Protein AF-A0A8S3YTL2-F1 (afdb_monomer_lite)

Radius of gyration: 18.88 Å; chains: 1; bounding box: 45×50×45 Å

Foldseek 3Di:
DCLQVLLVVLLVQLLDPDPVSVVVSLVSNLVSLVDPVNLVQLLVQLVVPCPDVPGNHLQSSLVSLLSSLVVVVVVLVPDPDDPDPVVVVVSLVVLVSSLVSNLSSLVSCPVPANRYQLVSLLVSLVVQCPDPSSCLRCVQSSLQSCLPRPLVHLVSLVVQDLVNLVVQLVSLLVCCVVVSYDNVSSVSSNVSSQVSCVVVVRHPVVSVVVSVVVVVVVD

InterPro domains:
  IPR021668 Telomere-length maintenance and DNA damage repair [PF11640] (9-166)
  IPR021668 Telomere-length maintenance and DNA damage repair [SM01342] (1-167)
  IPR038980 Serine/threonine-protein kinase ATM, plant [PTHR37079] (22-219)

pLDDT: mean 89.89, std 8.31, range [47.75, 97.75]

Structure (mmCIF, N/CA/C/O backbone):
data_AF-A0A8S3YTL2-F1
#
_entry.id   AF-A0A8S3YTL2-F1
#
loop_
_atom_site.group_PDB
_atom_site.id
_atom_site.type_symbol
_atom_site.label_atom_id
_atom_site.label_alt_id
_atom_site.label_comp_id
_atom_site.label_asym_id
_atom_site.label_entity_id
_atom_site.label_seq_id
_atom_site.pdbx_PDB_ins_code
_atom_site.Cartn_x
_atom_site.Cartn_y
_atom_site.Cartn_z
_atom_site.occupancy
_atom_site.B_iso_or_equiv
_atom_site.auth_seq_id
_atom_site.auth_comp_id
_atom_site.auth_asym_id
_atom_site.auth_atom_id
_atom_site.pdbx_PDB_model_num
ATOM 1 N N . MET A 1 1 ? 0.923 16.954 -26.014 1.00 47.75 1 MET A N 1
ATOM 2 C CA . MET A 1 1 ? 1.439 16.021 -24.987 1.00 47.75 1 MET A CA 1
ATOM 3 C C . MET A 1 1 ? 1.315 16.707 -23.632 1.00 47.75 1 MET A C 1
ATOM 5 O O . MET A 1 1 ? 2.289 17.266 -23.159 1.00 47.75 1 MET A O 1
ATOM 9 N N . ASP A 1 2 ? 0.105 16.725 -23.063 1.00 64.44 2 ASP A N 1
ATOM 10 C CA . ASP A 1 2 ? -0.230 17.505 -21.849 1.00 64.44 2 ASP A CA 1
ATOM 11 C C . ASP A 1 2 ? -0.426 16.615 -20.600 1.00 64.44 2 ASP A C 1
ATOM 13 O O . ASP A 1 2 ? -0.494 17.069 -19.464 1.00 64.44 2 ASP A O 1
ATOM 17 N N . TYR A 1 3 ? -0.443 15.291 -20.785 1.00 77.88 3 TYR A N 1
ATOM 18 C CA . TYR A 1 3 ? -0.860 14.365 -19.732 1.00 77.88 3 TYR A CA 1
ATOM 19 C C . TYR A 1 3 ? 0.101 14.267 -18.539 1.00 77.88 3 TYR A C 1
ATOM 21 O O . TYR A 1 3 ? -0.333 13.964 -17.432 1.00 77.88 3 TYR A O 1
ATOM 29 N N . LEU A 1 4 ? 1.404 14.506 -18.729 1.00 83.81 4 LEU A N 1
ATOM 30 C CA . LEU A 1 4 ? 2.351 14.527 -17.605 1.00 83.81 4 LEU A CA 1
ATOM 31 C C . LEU A 1 4 ? 2.164 15.763 -16.728 1.00 83.81 4 LEU A C 1
ATOM 33 O O . LEU A 1 4 ? 2.303 15.670 -15.510 1.00 83.81 4 LEU A O 1
ATOM 37 N N . HIS A 1 5 ? 1.835 16.899 -17.344 1.00 87.94 5 HIS A N 1
ATOM 38 C CA . HIS A 1 5 ? 1.486 18.106 -16.611 1.00 87.94 5 HIS A CA 1
ATOM 39 C C . HIS A 1 5 ? 0.215 17.866 -15.786 1.00 87.94 5 HIS A C 1
ATOM 41 O O . HIS A 1 5 ? 0.198 18.177 -14.596 1.00 87.94 5 HIS A O 1
ATOM 47 N N . ASP A 1 6 ? -0.785 17.191 -16.363 1.00 90.88 6 ASP A N 1
ATOM 48 C CA . ASP A 1 6 ? -1.997 16.797 -15.639 1.00 90.88 6 ASP A CA 1
ATOM 49 C C . ASP A 1 6 ? -1.706 15.863 -14.457 1.00 90.88 6 ASP A C 1
ATOM 51 O O . ASP A 1 6 ? -2.249 16.068 -13.371 1.00 90.88 6 ASP A O 1
ATOM 55 N N . VAL A 1 7 ? -0.828 14.862 -14.626 1.00 93.56 7 VAL A N 1
ATOM 56 C CA . VAL A 1 7 ? -0.423 13.973 -13.523 1.00 93.56 7 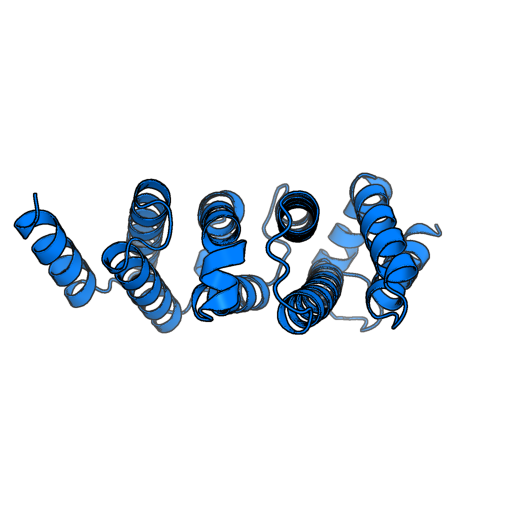VAL A CA 1
ATOM 57 C C . VAL A 1 7 ? 0.275 14.771 -12.421 1.00 93.56 7 VAL A C 1
ATOM 59 O O . VAL A 1 7 ? -0.130 14.664 -11.266 1.00 93.56 7 VAL A O 1
ATOM 62 N N . CYS A 1 8 ? 1.263 15.611 -12.748 1.00 91.38 8 CYS A N 1
ATOM 63 C CA . CYS A 1 8 ? 1.925 16.490 -11.774 1.00 91.38 8 CYS A CA 1
ATOM 64 C C . CYS A 1 8 ? 0.927 17.375 -11.024 1.00 91.38 8 CYS A C 1
ATOM 66 O O . CYS A 1 8 ? 0.985 17.482 -9.799 1.00 91.38 8 CYS A O 1
ATOM 68 N N . SER A 1 9 ? 0.003 17.993 -11.759 1.00 92.75 9 SER A N 1
ATOM 69 C CA . SER A 1 9 ? -1.035 18.852 -11.198 1.00 92.75 9 SER A CA 1
ATOM 70 C C . SER A 1 9 ? -1.926 18.077 -10.224 1.00 92.75 9 SER A C 1
ATOM 72 O O . SER A 1 9 ? -2.149 18.537 -9.105 1.00 92.75 9 SER A O 1
ATOM 74 N N . CYS A 1 10 ? -2.332 16.850 -10.579 1.00 95.38 10 CYS A N 1
ATOM 75 C CA . CYS A 1 10 ? -3.078 15.969 -9.679 1.00 95.38 10 CYS A CA 1
ATOM 76 C C . CYS A 1 10 ? -2.276 15.623 -8.418 1.00 95.38 10 CYS A C 1
ATOM 78 O O . CYS A 1 10 ? -2.818 15.708 -7.318 1.00 95.38 10 CYS A O 1
ATOM 80 N N . LEU A 1 11 ? -0.996 15.254 -8.554 1.00 94.12 11 LEU A N 1
ATOM 81 C CA . LEU A 1 11 ? -0.137 14.916 -7.412 1.00 94.12 11 LEU A CA 1
ATOM 82 C C . LEU A 1 11 ? 0.015 16.095 -6.442 1.00 94.12 11 LEU A C 1
ATOM 84 O O . LEU A 1 11 ? -0.060 15.890 -5.236 1.00 94.12 11 LEU A O 1
ATOM 88 N N . ASN A 1 12 ? 0.171 17.316 -6.955 1.00 91.94 12 ASN A N 1
ATOM 89 C CA . ASN A 1 12 ? 0.272 18.520 -6.128 1.00 91.94 12 ASN A CA 1
ATOM 90 C C . ASN A 1 12 ? -1.071 18.881 -5.474 1.00 91.94 12 ASN A C 1
ATOM 92 O O . ASN A 1 12 ? -1.124 19.222 -4.296 1.00 91.94 12 ASN A O 1
ATOM 96 N N . ALA A 1 13 ? -2.175 18.786 -6.217 1.00 93.50 13 ALA A N 1
ATOM 97 C CA . ALA A 1 13 ? -3.506 19.116 -5.711 1.00 93.50 13 ALA A CA 1
ATOM 98 C C . ALA A 1 13 ? -4.045 18.084 -4.700 1.00 93.50 13 ALA A C 1
ATOM 100 O O . ALA A 1 13 ? -4.923 18.403 -3.895 1.00 93.50 13 ALA A O 1
ATOM 101 N N . MET A 1 14 ? -3.497 16.865 -4.681 1.00 92.88 14 MET A N 1
ATOM 102 C CA . MET A 1 14 ? -3.756 15.886 -3.623 1.00 92.88 14 MET A CA 1
ATOM 103 C C . MET A 1 14 ? -3.195 16.294 -2.252 1.00 92.88 14 MET A C 1
ATOM 105 O O . MET A 1 14 ? -3.682 15.778 -1.252 1.00 92.88 14 MET A O 1
ATOM 109 N N . ASP A 1 15 ? -2.265 17.249 -2.188 1.00 89.31 15 ASP A N 1
ATOM 110 C CA . ASP A 1 15 ? -1.762 17.834 -0.937 1.00 89.31 15 ASP A CA 1
ATOM 111 C C . ASP A 1 15 ? -2.560 19.105 -0.528 1.00 89.31 15 ASP A C 1
ATOM 113 O O . ASP A 1 15 ? -2.219 19.789 0.437 1.00 89.31 15 ASP A O 1
ATOM 117 N N . SER A 1 16 ? -3.651 19.444 -1.239 1.00 92.88 16 SER A N 1
ATOM 118 C CA . SER A 1 16 ? -4.490 20.621 -0.942 1.00 92.88 16 SER A CA 1
ATOM 119 C C . SER A 1 16 ? -5.129 20.551 0.449 1.00 92.88 16 SER A C 1
ATOM 121 O O . SER A 1 16 ? -5.580 19.499 0.903 1.00 92.88 16 SER A O 1
ATOM 123 N N . SER A 1 17 ? -5.297 21.700 1.108 1.00 90.94 17 SER A N 1
ATOM 124 C CA . SER A 1 17 ? -6.059 21.792 2.361 1.00 90.94 17 SER A CA 1
ATOM 125 C C . SER A 1 17 ? -7.550 21.473 2.174 1.00 90.94 17 SER A C 1
ATOM 127 O O . SER A 1 17 ? -8.213 21.029 3.117 1.00 90.94 17 SER A O 1
ATOM 129 N N . LYS A 1 18 ? -8.089 21.615 0.955 1.00 93.31 18 LYS A N 1
ATOM 130 C CA . LYS A 1 18 ? -9.505 21.372 0.657 1.00 93.31 18 LYS A CA 1
ATOM 131 C C . LYS A 1 18 ? -9.773 19.904 0.324 1.00 93.31 18 LYS A C 1
ATOM 133 O O . LYS A 1 18 ? -9.320 19.383 -0.692 1.00 93.31 18 LYS A O 1
ATOM 138 N N . VAL A 1 19 ? -10.621 19.259 1.129 1.00 92.31 19 VAL A N 1
ATOM 139 C CA . VAL A 1 19 ? -11.016 17.841 0.974 1.00 92.31 19 VAL A CA 1
ATOM 140 C C . VAL A 1 19 ? -11.570 17.534 -0.425 1.00 92.31 19 VAL A C 1
ATOM 142 O O . VAL A 1 19 ? -11.252 16.501 -1.016 1.00 92.31 19 VAL A O 1
ATOM 145 N N . THR A 1 20 ? -12.399 18.428 -0.971 1.00 93.50 20 THR A N 1
ATOM 146 C CA . THR A 1 20 ? -13.031 18.255 -2.287 1.00 93.50 20 THR A CA 1
ATOM 147 C C . THR A 1 20 ? -12.016 18.296 -3.428 1.00 93.50 20 THR A C 1
ATOM 149 O O . THR A 1 20 ? -12.112 17.484 -4.348 1.00 93.50 20 THR A O 1
ATOM 152 N N . GLU A 1 21 ? -11.012 19.174 -3.349 1.00 94.88 21 GLU A N 1
ATOM 153 C CA . GLU A 1 21 ? -9.918 19.245 -4.324 1.00 94.88 21 GLU A CA 1
ATOM 154 C C . GLU A 1 21 ? -9.057 17.984 -4.276 1.00 94.88 21 GLU A C 1
ATOM 156 O O . GLU A 1 21 ? -8.791 17.395 -5.326 1.00 94.88 21 GLU A O 1
ATOM 161 N N . ARG A 1 22 ? -8.707 17.501 -3.075 1.00 95.81 22 ARG A N 1
ATOM 162 C CA . ARG A 1 22 ? -7.945 16.254 -2.944 1.00 95.81 22 ARG A CA 1
ATOM 163 C C . ARG A 1 22 ? -8.702 15.060 -3.526 1.00 95.81 22 ARG A C 1
ATOM 165 O O . ARG A 1 22 ? -8.138 14.294 -4.302 1.00 95.81 22 ARG A O 1
ATOM 172 N N . LYS A 1 23 ? -9.999 14.915 -3.212 1.00 95.12 23 LYS A N 1
ATOM 173 C CA . LYS A 1 23 ? -10.834 13.819 -3.742 1.00 95.12 23 LYS A CA 1
ATOM 174 C C . LYS A 1 23 ? -10.973 13.881 -5.267 1.00 95.12 23 LYS A C 1
ATOM 176 O O . LYS A 1 23 ? -10.872 12.850 -5.934 1.00 95.12 23 LYS A O 1
ATOM 181 N N . LYS A 1 24 ? -11.182 15.080 -5.819 1.00 96.56 24 LYS A N 1
ATOM 182 C CA . LYS A 1 24 ? -11.241 15.293 -7.270 1.00 96.56 24 LYS A CA 1
ATOM 183 C C . LYS A 1 24 ? -9.923 14.890 -7.934 1.00 96.56 24 LYS A C 1
ATOM 185 O O . LYS A 1 24 ? -9.945 14.150 -8.912 1.00 96.56 24 LYS A O 1
ATOM 190 N N . SER A 1 25 ? -8.800 15.318 -7.366 1.00 96.38 25 SER A N 1
ATOM 191 C CA . SER A 1 25 ? -7.460 15.039 -7.897 1.00 96.38 25 SER A CA 1
ATOM 192 C C . SER A 1 25 ? -7.110 13.553 -7.840 1.00 96.38 25 SER A C 1
ATOM 194 O O . SER A 1 25 ? -6.592 13.016 -8.813 1.00 96.38 25 SER A O 1
ATOM 196 N N . ALA A 1 26 ? -7.473 12.860 -6.755 1.00 97.25 26 ALA A N 1
ATOM 197 C CA . ALA A 1 26 ? -7.329 11.408 -6.649 1.00 97.25 26 ALA A CA 1
ATOM 198 C C . ALA A 1 26 ? -8.131 10.676 -7.741 1.00 97.25 26 ALA A C 1
ATOM 200 O O . ALA A 1 26 ? -7.585 9.838 -8.452 1.00 97.25 26 ALA A O 1
ATOM 201 N N . THR A 1 27 ? -9.397 11.057 -7.949 1.00 96.75 27 THR A N 1
ATOM 202 C CA . THR A 1 27 ? -10.251 10.464 -8.998 1.00 96.75 27 THR A CA 1
ATOM 203 C C . THR A 1 27 ? -9.695 10.738 -10.400 1.00 96.75 27 THR A C 1
ATOM 205 O O . THR A 1 27 ? -9.697 9.869 -11.269 1.00 96.75 27 THR A O 1
ATOM 208 N N . GLN A 1 28 ? -9.193 11.952 -10.636 1.00 96.81 28 GLN A N 1
ATOM 209 C CA . GLN A 1 28 ? -8.577 12.320 -11.908 1.00 96.81 28 GLN A CA 1
ATOM 210 C C . GLN A 1 28 ? -7.281 11.536 -12.152 1.00 96.81 28 GLN A C 1
ATOM 212 O O . GLN A 1 28 ? -7.054 11.077 -13.270 1.00 96.81 28 GLN A O 1
ATOM 217 N N . LEU A 1 29 ? -6.467 11.317 -11.116 1.00 97.56 29 LEU A N 1
ATOM 218 C CA . LEU A 1 29 ? -5.280 10.472 -11.209 1.00 97.56 29 LEU A CA 1
ATOM 219 C C . LEU A 1 29 ? -5.649 9.035 -11.600 1.00 97.56 29 LEU A C 1
ATOM 221 O O . LEU A 1 29 ? -5.012 8.482 -12.491 1.00 97.56 29 LEU A O 1
ATOM 225 N N . GLU A 1 30 ? -6.695 8.446 -11.010 1.00 97.06 30 GLU A N 1
ATOM 226 C CA . GLU A 1 30 ? -7.174 7.108 -11.404 1.00 97.06 30 GLU A CA 1
ATOM 227 C C . GLU A 1 30 ? -7.533 7.045 -12.894 1.00 97.06 30 GLU A C 1
ATOM 229 O O . GLU A 1 30 ? -7.125 6.116 -13.594 1.00 97.06 30 GLU A O 1
ATOM 234 N N . GLN A 1 31 ? -8.242 8.058 -13.401 1.00 96.44 31 GLN A N 1
ATOM 235 C CA . GLN A 1 31 ? -8.600 8.150 -14.819 1.00 96.44 31 GLN A CA 1
ATOM 236 C C . GLN A 1 31 ? -7.369 8.293 -15.720 1.00 96.44 31 GLN A C 1
ATOM 238 O O . GLN A 1 31 ? -7.312 7.670 -16.781 1.00 96.44 31 GLN A O 1
ATOM 243 N N . LEU A 1 32 ? -6.383 9.096 -15.312 1.00 96.31 32 LEU A N 1
ATOM 244 C CA . LEU A 1 32 ? -5.131 9.275 -16.049 1.00 96.31 32 LEU A CA 1
ATOM 245 C C . LEU A 1 32 ? -4.321 7.975 -16.089 1.00 96.31 32 LEU A C 1
ATOM 247 O O . LEU A 1 32 ? -3.875 7.581 -17.163 1.00 96.31 32 LEU A O 1
ATOM 251 N N . LEU A 1 33 ? -4.196 7.268 -14.962 1.00 95.69 33 LEU A N 1
ATOM 252 C CA . LEU A 1 33 ? -3.499 5.978 -14.883 1.00 95.69 33 LEU A CA 1
ATOM 253 C C . LEU A 1 33 ? -4.232 4.845 -15.623 1.00 95.69 33 LEU A C 1
ATOM 255 O O . LEU A 1 33 ? -3.638 3.799 -15.879 1.00 95.69 33 LEU A O 1
ATOM 259 N N . GLY A 1 34 ? -5.499 5.042 -15.994 1.00 94.06 34 GLY A N 1
ATOM 260 C CA . GLY A 1 34 ? -6.234 4.152 -16.894 1.00 94.06 34 GLY A CA 1
ATOM 261 C C . GLY A 1 34 ? -5.872 4.316 -18.377 1.00 94.06 34 GLY A C 1
ATOM 262 O O . GLY A 1 34 ? -6.237 3.465 -19.187 1.00 94.06 34 GLY A O 1
ATOM 263 N N . ARG A 1 35 ? -5.163 5.386 -18.759 1.00 94.69 35 ARG A N 1
ATOM 264 C CA . ARG A 1 35 ? -4.791 5.668 -20.154 1.00 94.69 35 ARG A CA 1
ATOM 265 C C . ARG A 1 35 ? -3.399 5.120 -20.460 1.00 94.69 35 ARG A C 1
ATOM 267 O O . ARG A 1 35 ? -2.418 5.568 -19.871 1.00 94.69 35 ARG A O 1
ATOM 274 N N . MET A 1 36 ? -3.300 4.239 -21.458 1.00 92.50 36 MET A N 1
ATOM 275 C CA . MET A 1 36 ? -2.014 3.662 -21.888 1.00 92.50 36 MET A CA 1
ATOM 276 C C . MET A 1 36 ? -0.983 4.733 -22.257 1.00 92.50 36 MET A C 1
ATOM 278 O O . MET A 1 36 ? 0.154 4.682 -21.806 1.00 92.50 36 MET A O 1
ATOM 282 N N . SER A 1 37 ? -1.410 5.785 -22.963 1.00 92.94 37 SER A N 1
ATOM 283 C CA . SER A 1 37 ? -0.537 6.905 -23.334 1.00 92.94 37 SER A CA 1
ATOM 284 C C . SER A 1 37 ? 0.102 7.620 -22.139 1.00 92.94 37 SER A C 1
ATOM 286 O O . SER A 1 37 ? 1.103 8.305 -22.309 1.00 92.94 37 SER A O 1
ATOM 288 N N . VAL A 1 38 ? -0.487 7.521 -20.944 1.00 94.19 38 VAL A N 1
ATOM 289 C CA . VAL A 1 38 ? 0.072 8.090 -19.711 1.00 94.19 38 VAL A CA 1
ATOM 290 C C . VAL A 1 38 ? 1.020 7.093 -19.063 1.00 94.19 38 VAL A C 1
ATOM 292 O O . VAL A 1 38 ? 2.151 7.450 -18.736 1.00 94.19 38 VAL A O 1
ATOM 295 N N . THR A 1 39 ? 0.588 5.840 -18.913 1.00 94.50 39 THR A N 1
ATOM 296 C CA . THR A 1 39 ? 1.398 4.795 -18.275 1.00 94.50 39 THR A CA 1
ATOM 297 C C . THR A 1 39 ? 2.676 4.506 -19.052 1.00 94.50 39 THR A C 1
ATOM 299 O O . THR A 1 39 ? 3.720 4.360 -18.430 1.00 94.50 39 THR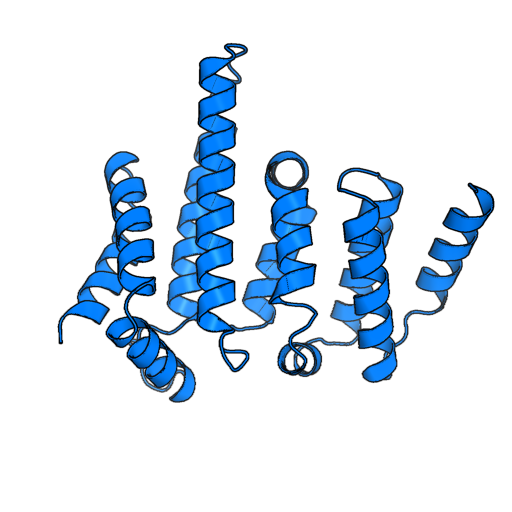 A O 1
ATOM 302 N N . ASP A 1 40 ? 2.636 4.523 -20.387 1.00 92.50 40 ASP A N 1
ATOM 303 C CA . ASP A 1 40 ? 3.804 4.265 -21.241 1.00 92.50 40 ASP A CA 1
ATOM 304 C C . ASP A 1 40 ? 4.874 5.359 -21.093 1.00 92.50 40 ASP A C 1
ATOM 306 O O . ASP A 1 40 ? 6.081 5.098 -21.138 1.00 92.50 40 ASP A O 1
ATOM 310 N N . VAL A 1 41 ? 4.442 6.603 -20.867 1.00 92.12 41 VAL A N 1
ATOM 311 C CA . VAL A 1 41 ? 5.352 7.728 -20.630 1.00 92.12 41 VAL A CA 1
ATOM 312 C C . VAL A 1 41 ? 5.969 7.639 -19.232 1.00 92.12 41 VAL A C 1
ATOM 314 O O . VAL A 1 41 ? 7.172 7.854 -19.088 1.00 92.12 41 VAL A O 1
ATOM 317 N N . ILE A 1 42 ? 5.188 7.273 -18.209 1.00 93.56 42 ILE A N 1
ATOM 318 C CA . ILE A 1 42 ? 5.710 7.052 -16.848 1.00 93.56 42 ILE A CA 1
ATOM 319 C C . ILE A 1 42 ? 6.673 5.853 -16.828 1.00 93.56 42 ILE A C 1
ATOM 321 O O . ILE A 1 42 ? 7.734 5.935 -16.205 1.00 93.56 42 ILE A O 1
ATOM 325 N N . ASP A 1 43 ? 6.357 4.774 -17.550 1.00 92.56 43 ASP A N 1
ATOM 326 C CA . ASP A 1 43 ? 7.232 3.612 -17.748 1.00 92.56 43 ASP A CA 1
ATOM 327 C C . ASP A 1 43 ? 8.562 4.035 -18.381 1.00 92.56 43 ASP A C 1
ATOM 329 O O . ASP A 1 43 ? 9.633 3.735 -17.851 1.00 92.56 43 ASP A O 1
ATOM 333 N N . SER A 1 44 ? 8.495 4.807 -19.469 1.00 90.81 44 SER A N 1
ATOM 334 C CA . SER A 1 44 ? 9.672 5.329 -20.167 1.00 90.81 44 SER A CA 1
ATOM 335 C C . SER A 1 44 ? 10.528 6.228 -19.272 1.00 90.81 44 SER A C 1
ATOM 337 O O . SER A 1 44 ? 11.753 6.122 -19.284 1.00 90.81 44 SER A O 1
ATOM 339 N N . ASN A 1 45 ? 9.903 7.101 -18.478 1.00 91.38 45 ASN A N 1
ATOM 340 C CA . ASN A 1 45 ? 10.606 7.956 -17.520 1.00 91.38 45 ASN A CA 1
ATOM 341 C C . ASN A 1 45 ? 11.279 7.132 -16.419 1.00 91.38 45 ASN A C 1
ATOM 343 O O . ASN A 1 45 ? 12.412 7.416 -16.043 1.00 91.38 45 ASN A O 1
ATOM 347 N N . THR A 1 46 ? 10.593 6.103 -15.920 1.00 90.38 46 THR A N 1
ATOM 348 C CA . THR A 1 46 ? 11.108 5.220 -14.868 1.00 90.38 46 THR A CA 1
ATOM 349 C C . THR A 1 46 ? 12.316 4.424 -15.365 1.00 90.38 46 THR A C 1
ATOM 351 O O . THR A 1 46 ? 13.323 4.344 -14.667 1.00 90.38 46 THR A O 1
ATOM 354 N N . ALA A 1 47 ? 12.269 3.921 -16.602 1.00 88.50 47 ALA A N 1
ATOM 355 C CA . ALA A 1 47 ? 13.378 3.193 -17.221 1.00 88.50 47 ALA A CA 1
ATOM 356 C C . ALA A 1 47 ? 14.619 4.067 -17.487 1.00 88.50 47 ALA A C 1
ATOM 358 O O . ALA A 1 47 ? 15.741 3.573 -17.434 1.00 88.50 47 ALA A O 1
ATOM 359 N N . ARG A 1 48 ? 14.438 5.368 -17.760 1.00 83.69 48 ARG A N 1
ATOM 360 C CA . ARG A 1 48 ? 15.544 6.317 -18.004 1.00 83.69 48 ARG A CA 1
ATOM 361 C C . ARG A 1 48 ? 16.329 6.690 -16.738 1.00 83.69 48 ARG A C 1
ATOM 363 O O . ARG A 1 48 ? 17.392 7.295 -16.855 1.00 83.69 48 ARG A O 1
ATOM 370 N N . GLY A 1 49 ? 15.840 6.327 -15.550 1.00 69.56 49 GLY A N 1
ATOM 371 C CA . GLY A 1 49 ? 16.483 6.644 -14.276 1.00 69.56 49 GLY A CA 1
ATOM 372 C C . GLY A 1 49 ? 16.433 8.135 -13.911 1.00 69.56 49 GLY A C 1
ATOM 373 O O . GLY A 1 49 ? 15.959 8.983 -14.666 1.00 69.56 49 GLY A O 1
ATOM 374 N N . THR A 1 50 ? 16.932 8.479 -12.721 1.00 58.88 50 THR A N 1
ATOM 375 C CA . THR A 1 50 ? 16.855 9.815 -12.088 1.00 58.88 50 THR A CA 1
ATOM 376 C C . THR A 1 50 ? 17.680 10.918 -12.768 1.00 58.88 50 THR A C 1
ATOM 378 O O . THR A 1 50 ? 17.816 12.006 -12.208 1.00 58.88 50 THR A O 1
ATOM 381 N N . SER A 1 51 ? 18.193 10.698 -13.984 1.00 50.97 51 SER A N 1
ATOM 382 C CA . SER A 1 51 ? 19.105 11.621 -14.681 1.00 50.97 51 SER A CA 1
ATOM 383 C C . SER A 1 51 ? 18.469 12.953 -15.125 1.00 50.97 51 SER A C 1
ATOM 385 O O . SER A 1 51 ? 19.127 13.774 -15.757 1.00 50.97 51 SER A O 1
ATOM 387 N N . GLY A 1 52 ? 17.217 13.217 -14.743 1.00 50.56 52 GLY A N 1
ATOM 388 C CA . GLY A 1 52 ? 16.627 14.552 -14.702 1.00 50.56 52 GLY A CA 1
ATOM 389 C C . GLY A 1 52 ? 15.598 14.631 -13.574 1.00 50.56 52 GLY A C 1
ATOM 390 O O . GLY A 1 52 ? 14.561 13.977 -13.644 1.00 50.56 52 GLY A O 1
ATOM 391 N N . SER A 1 53 ? 15.845 15.449 -12.544 1.00 57.56 53 SER A N 1
ATOM 392 C CA . SER A 1 53 ? 15.028 15.534 -11.312 1.00 57.56 53 SER A CA 1
ATOM 393 C C . SER A 1 53 ? 13.579 16.025 -11.493 1.00 57.56 53 SER A C 1
ATOM 395 O O . SER A 1 53 ? 12.879 16.268 -10.514 1.00 57.56 53 SER A O 1
ATOM 397 N N . ARG A 1 54 ? 13.114 16.183 -12.737 1.00 69.19 54 ARG A N 1
ATOM 398 C CA . ARG A 1 54 ? 11.807 16.754 -13.094 1.00 69.19 54 ARG A CA 1
ATOM 399 C C . ARG A 1 54 ? 10.852 15.764 -13.766 1.00 69.19 54 ARG A C 1
ATOM 401 O O . ARG A 1 54 ? 9.739 16.156 -14.102 1.00 69.19 54 ARG A O 1
ATOM 408 N N . LEU A 1 55 ? 11.264 14.517 -14.005 1.00 84.00 55 LEU A N 1
ATOM 409 C CA . LEU A 1 55 ? 10.400 13.530 -14.657 1.00 84.00 55 LEU A CA 1
ATOM 410 C C . LEU A 1 55 ? 9.446 12.868 -13.658 1.00 84.00 55 LEU A C 1
ATOM 412 O O . LEU A 1 55 ? 9.833 12.498 -12.551 1.00 84.00 55 LEU A O 1
ATOM 416 N N . VAL A 1 56 ? 8.201 12.663 -14.085 1.00 90.62 56 VAL A N 1
ATOM 417 C CA . VAL A 1 56 ? 7.229 11.854 -13.345 1.00 90.62 56 VAL A CA 1
ATOM 418 C C . VAL A 1 56 ? 7.558 10.382 -13.564 1.00 90.62 56 VAL A C 1
ATOM 420 O O . VAL A 1 56 ? 7.387 9.869 -14.672 1.00 90.62 56 VAL A O 1
ATOM 423 N N . THR A 1 57 ? 8.031 9.718 -12.512 1.00 93.38 57 THR A N 1
ATOM 424 C CA . THR A 1 57 ? 8.267 8.268 -12.460 1.00 93.38 57 THR A CA 1
ATOM 425 C C . THR A 1 57 ? 7.215 7.583 -11.590 1.00 93.38 57 THR A C 1
ATOM 427 O O . THR A 1 57 ? 6.466 8.245 -10.863 1.00 93.38 57 THR A O 1
ATOM 430 N N . TRP A 1 58 ? 7.173 6.250 -11.614 1.00 95.06 58 TRP A N 1
ATOM 431 C CA . TRP A 1 58 ? 6.276 5.491 -10.741 1.00 95.06 58 TRP A CA 1
ATOM 432 C C . TRP A 1 58 ? 6.516 5.755 -9.252 1.00 95.06 58 TRP A C 1
ATOM 434 O O . TRP A 1 58 ? 5.551 5.866 -8.499 1.00 95.06 58 TRP A O 1
ATOM 444 N N . ASP A 1 59 ? 7.765 5.963 -8.834 1.00 94.00 59 ASP A N 1
ATOM 445 C CA . ASP A 1 59 ? 8.081 6.333 -7.450 1.00 94.00 59 ASP A CA 1
ATOM 446 C C . ASP A 1 59 ? 7.561 7.727 -7.084 1.00 94.00 59 ASP A C 1
ATOM 448 O O . ASP A 1 59 ? 7.115 7.940 -5.957 1.00 94.00 59 ASP A O 1
ATOM 452 N N . VAL A 1 60 ? 7.581 8.686 -8.018 1.00 94.06 60 VAL A N 1
ATOM 453 C CA . VAL A 1 60 ? 6.998 10.022 -7.798 1.00 94.06 60 VAL A CA 1
ATOM 454 C C . VAL A 1 60 ? 5.485 9.915 -7.611 1.00 94.06 60 VAL A C 1
ATOM 456 O O . VAL A 1 60 ? 4.941 10.497 -6.669 1.00 94.06 60 VAL A O 1
ATOM 459 N N . VAL A 1 61 ? 4.815 9.125 -8.458 1.00 96.19 61 VAL A N 1
ATOM 460 C CA . VAL A 1 61 ? 3.374 8.855 -8.343 1.00 96.19 61 VAL A CA 1
ATOM 461 C C . VAL A 1 61 ? 3.056 8.176 -7.013 1.00 96.19 61 VAL A C 1
ATOM 463 O O . VAL A 1 61 ? 2.179 8.639 -6.284 1.00 96.19 61 VAL A O 1
ATOM 466 N N . LEU A 1 62 ? 3.798 7.123 -6.656 1.00 96.44 62 LEU A N 1
ATOM 467 C CA . LEU A 1 62 ? 3.593 6.386 -5.412 1.00 96.44 62 LEU A CA 1
ATOM 468 C C . LEU A 1 62 ? 3.791 7.285 -4.187 1.00 96.44 62 LEU A C 1
ATOM 470 O O . LEU A 1 62 ? 2.950 7.275 -3.294 1.00 96.44 62 LEU A O 1
ATOM 474 N N . LYS A 1 63 ? 4.844 8.112 -4.159 1.00 95.69 63 LYS A N 1
ATOM 475 C CA . LYS A 1 63 ? 5.080 9.074 -3.068 1.00 95.69 63 LYS A CA 1
ATOM 476 C C . LYS A 1 63 ? 3.936 10.075 -2.926 1.00 95.69 63 LYS A C 1
ATOM 478 O O . LYS A 1 63 ? 3.520 10.344 -1.804 1.00 95.69 63 LYS A O 1
ATOM 483 N N . GLY A 1 64 ? 3.420 10.617 -4.032 1.00 95.94 64 GLY A N 1
ATOM 484 C CA . GLY A 1 64 ? 2.271 11.528 -3.990 1.00 95.94 64 GLY A CA 1
ATOM 485 C C . GLY A 1 64 ? 1.008 10.854 -3.450 1.00 95.94 64 GLY A C 1
ATOM 486 O O . GLY A 1 64 ? 0.322 11.409 -2.598 1.00 95.94 64 GLY A O 1
ATOM 487 N N . VAL A 1 65 ? 0.746 9.614 -3.868 1.00 97.62 65 VAL A N 1
ATOM 488 C CA . VAL A 1 65 ? -0.385 8.823 -3.360 1.00 97.62 65 VAL A CA 1
ATOM 489 C C . VAL A 1 65 ? -0.210 8.460 -1.882 1.00 97.62 65 VAL A C 1
ATOM 491 O O . VAL A 1 65 ? -1.180 8.513 -1.133 1.00 97.62 65 VAL A O 1
ATOM 494 N N . ILE A 1 66 ? 1.006 8.149 -1.426 1.00 96.94 66 ILE A N 1
ATOM 495 C CA . ILE A 1 66 ? 1.289 7.906 -0.003 1.00 96.94 66 ILE A CA 1
ATOM 496 C C . ILE A 1 66 ? 0.969 9.152 0.832 1.00 96.94 66 ILE A C 1
ATOM 498 O O . ILE A 1 66 ? 0.208 9.034 1.791 1.00 96.94 66 ILE A O 1
ATOM 502 N N . ARG A 1 67 ? 1.448 10.341 0.432 1.00 96.56 67 ARG A N 1
ATOM 503 C CA . ARG A 1 67 ? 1.156 11.602 1.145 1.00 96.56 67 ARG A CA 1
ATOM 504 C C . ARG A 1 67 ? -0.338 11.907 1.217 1.00 96.56 67 ARG A C 1
ATOM 506 O O . ARG A 1 67 ? -0.844 12.281 2.277 1.00 96.56 67 ARG A O 1
ATOM 513 N N . TYR A 1 68 ? -1.054 11.690 0.114 1.00 97.38 68 TYR A N 1
ATOM 514 C CA . TYR A 1 68 ? -2.508 11.807 0.087 1.00 97.38 68 TYR A CA 1
ATOM 515 C C . TYR A 1 68 ? -3.167 10.878 1.113 1.00 97.38 68 TYR A C 1
ATOM 517 O O . TYR A 1 68 ? -3.995 11.315 1.910 1.00 97.38 68 TYR A O 1
ATOM 525 N N . ILE A 1 69 ? -2.778 9.601 1.125 1.00 97.25 69 ILE A N 1
ATOM 526 C CA . ILE A 1 69 ? -3.333 8.615 2.054 1.00 97.25 69 ILE A CA 1
ATOM 527 C C . ILE A 1 69 ? -3.023 9.003 3.503 1.00 97.25 69 ILE A C 1
ATOM 529 O O . ILE A 1 69 ? -3.924 8.942 4.333 1.00 97.25 69 ILE A O 1
ATOM 533 N N . ASP A 1 70 ? -1.804 9.442 3.813 1.00 96.31 70 ASP A N 1
ATOM 534 C CA . ASP A 1 70 ? -1.428 9.863 5.170 1.00 96.31 70 ASP A CA 1
ATOM 535 C C . ASP A 1 70 ? -2.238 11.079 5.640 1.00 96.31 70 ASP A C 1
ATOM 537 O O . ASP A 1 70 ? -2.719 11.117 6.778 1.00 96.31 70 ASP A O 1
ATOM 541 N N . THR A 1 71 ? -2.480 12.033 4.739 1.00 96.31 71 THR A N 1
ATOM 542 C CA . THR A 1 71 ? -3.351 13.189 4.998 1.00 96.31 71 THR A CA 1
ATOM 543 C C . THR A 1 71 ? -4.777 12.742 5.328 1.00 96.31 71 THR A C 1
ATOM 545 O O . THR A 1 71 ? -5.384 13.211 6.293 1.00 96.31 71 THR A O 1
ATOM 548 N N . GLU A 1 72 ? -5.325 11.801 4.558 1.00 95.94 72 GLU A N 1
ATOM 549 C CA . GLU A 1 72 ? -6.684 11.299 4.770 1.00 95.94 72 GLU A CA 1
ATOM 550 C C . GLU A 1 72 ? -6.799 10.403 6.011 1.00 95.94 72 GLU A C 1
ATOM 552 O O . GLU A 1 72 ? -7.815 10.458 6.700 1.00 95.94 72 GLU A O 1
ATOM 557 N N . ILE A 1 73 ? -5.769 9.622 6.347 1.00 95.44 73 ILE A N 1
ATOM 558 C CA . ILE A 1 73 ? -5.711 8.843 7.593 1.00 95.44 73 ILE A CA 1
ATOM 559 C C . ILE A 1 73 ? -5.711 9.771 8.798 1.00 95.44 73 ILE A C 1
ATOM 561 O O . ILE A 1 73 ? -6.507 9.566 9.713 1.00 95.44 73 ILE A O 1
ATOM 565 N N . THR A 1 74 ? -4.887 10.819 8.766 1.00 94.56 74 THR A N 1
ATOM 566 C CA . THR A 1 74 ? -4.839 11.828 9.831 1.00 94.56 74 THR A CA 1
ATOM 567 C C . THR A 1 74 ? -6.218 12.463 10.018 1.00 94.56 74 THR A C 1
ATOM 569 O O . THR A 1 74 ? -6.744 12.498 11.129 1.00 94.56 74 THR A O 1
ATOM 572 N N . ALA A 1 75 ? -6.878 12.865 8.926 1.00 92.50 75 ALA A N 1
ATOM 573 C CA . ALA A 1 75 ? -8.233 13.413 8.979 1.00 92.50 75 ALA A CA 1
ATOM 574 C C . ALA A 1 75 ? -9.266 12.409 9.531 1.00 92.50 75 ALA A C 1
ATOM 576 O O . ALA A 1 75 ? -10.147 12.781 10.310 1.00 92.50 75 ALA A O 1
ATOM 577 N N . LEU A 1 76 ? -9.161 11.126 9.164 1.00 92.31 76 LEU A N 1
ATOM 578 C CA . LEU A 1 76 ? -10.027 10.072 9.690 1.00 92.31 76 LEU A CA 1
ATOM 579 C C . LEU A 1 76 ? -9.804 9.838 11.190 1.00 92.31 76 LEU A C 1
ATOM 581 O O . LEU A 1 76 ? -10.784 9.567 11.886 1.00 92.31 76 LEU A O 1
ATOM 585 N N . GLN A 1 77 ? -8.569 9.929 11.684 1.00 90.56 77 GLN A N 1
ATOM 586 C CA . GLN A 1 77 ? -8.227 9.771 13.101 1.00 90.56 77 GLN A CA 1
ATOM 587 C C . GLN A 1 77 ? -8.678 10.964 13.948 1.00 90.56 77 GLN A C 1
ATOM 589 O O . GLN A 1 77 ? -9.218 10.766 15.031 1.00 90.56 77 GLN A O 1
ATOM 594 N N . SER A 1 78 ? -8.494 12.193 13.457 1.00 87.75 78 SER A N 1
ATOM 595 C CA . SER A 1 78 ? -8.881 13.407 14.190 1.00 87.75 78 SER A CA 1
ATOM 596 C C . SER A 1 78 ? -10.395 13.631 14.240 1.00 87.75 78 SER A C 1
ATOM 598 O O . SER A 1 78 ? -10.890 14.345 15.111 1.00 87.75 78 SER A O 1
ATOM 600 N N . ALA A 1 79 ? -11.153 13.046 13.310 1.00 84.88 79 ALA A N 1
ATOM 601 C CA . ALA A 1 79 ? -12.607 13.136 13.321 1.00 84.88 79 ALA A CA 1
ATOM 602 C C . ALA A 1 79 ? -13.202 12.356 14.506 1.00 84.88 79 ALA A C 1
ATOM 604 O O . ALA A 1 79 ? -12.929 11.168 14.676 1.00 84.88 79 ALA A O 1
ATOM 605 N N . LYS A 1 80 ? -14.073 13.014 15.286 1.00 76.19 80 LYS A N 1
ATOM 606 C CA . LYS A 1 80 ? -14.771 12.411 16.432 1.00 76.19 80 LYS A CA 1
ATOM 607 C C . LYS A 1 80 ? -15.474 11.116 16.014 1.00 76.19 80 LYS A C 1
ATOM 609 O O . LYS A 1 80 ? -16.206 11.101 15.021 1.00 76.19 80 LYS A O 1
ATOM 614 N N . GLU A 1 81 ? -15.278 10.044 16.782 1.00 71.75 81 GLU A N 1
ATOM 615 C CA . GLU A 1 81 ? -15.967 8.774 16.550 1.00 71.75 81 GLU A CA 1
ATOM 616 C C . GLU A 1 81 ? -17.478 8.966 16.733 1.00 71.75 81 GLU A C 1
ATOM 618 O O . GLU A 1 81 ? -17.996 9.111 17.838 1.00 71.75 81 GLU A O 1
ATOM 623 N N . SER A 1 82 ? -18.189 9.033 15.609 1.00 75.44 82 SER A N 1
ATOM 624 C CA . SER A 1 82 ? -19.646 9.028 15.570 1.00 75.44 82 SER A CA 1
ATOM 625 C C . SER A 1 82 ? -20.131 7.585 15.513 1.00 75.44 82 SER A C 1
ATOM 627 O O . SER A 1 82 ? -19.638 6.800 1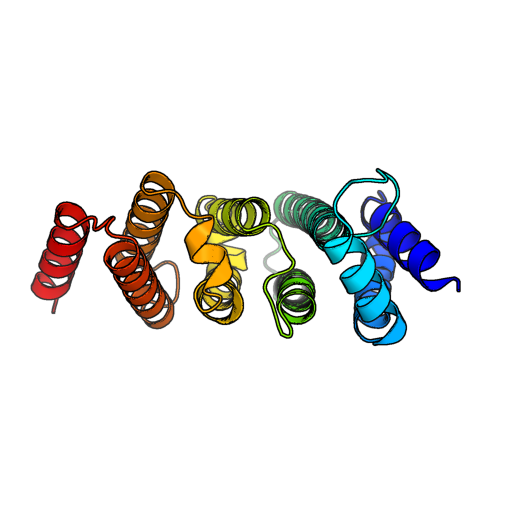4.706 1.00 75.44 82 SER A O 1
ATOM 629 N N . GLN A 1 83 ? -21.131 7.253 16.329 1.00 77.31 83 GLN A N 1
ATOM 630 C CA . GLN A 1 83 ? -21.746 5.923 16.359 1.00 77.31 83 GLN A CA 1
ATOM 631 C C . GLN A 1 83 ? -22.818 5.727 15.272 1.00 77.31 83 GLN A C 1
ATOM 633 O O . GLN A 1 83 ? -23.415 4.657 15.189 1.00 77.31 83 GLN A O 1
ATOM 638 N N . SER A 1 84 ? -23.092 6.738 14.435 1.00 88.62 84 SER A N 1
ATOM 639 C CA . SER A 1 84 ? -24.114 6.588 13.397 1.00 88.62 84 SER A CA 1
ATOM 640 C C . SER A 1 84 ? -23.645 5.623 12.303 1.00 88.62 84 SER A C 1
ATOM 642 O O . SER A 1 84 ? -22.527 5.739 11.787 1.00 88.62 84 SER A O 1
ATOM 644 N N . ALA A 1 85 ? -24.523 4.696 11.914 1.00 87.19 85 ALA A N 1
ATOM 645 C CA . ALA A 1 85 ? -24.241 3.710 10.873 1.00 87.19 85 ALA A CA 1
ATOM 646 C C . ALA A 1 85 ? -23.828 4.372 9.544 1.00 87.19 85 ALA A C 1
ATOM 648 O O . ALA A 1 85 ? -22.896 3.919 8.882 1.00 87.19 85 ALA A O 1
ATOM 649 N N . THR A 1 86 ? -24.458 5.495 9.186 1.00 88.19 86 THR A N 1
ATOM 650 C CA . THR A 1 86 ? -24.139 6.258 7.971 1.00 88.19 86 THR A CA 1
ATOM 651 C C . THR A 1 86 ? -22.725 6.838 8.009 1.00 88.19 86 THR A C 1
ATOM 653 O O . THR A 1 86 ? -21.996 6.751 7.019 1.00 88.19 86 THR A O 1
ATOM 656 N N . THR A 1 87 ? -22.302 7.405 9.145 1.00 86.81 87 THR A N 1
ATOM 657 C CA . THR A 1 87 ? -20.941 7.945 9.283 1.00 86.81 87 THR A CA 1
ATOM 658 C C . THR A 1 87 ? -19.899 6.833 9.225 1.00 86.81 87 THR A C 1
ATOM 660 O O . THR A 1 87 ? -18.877 7.002 8.560 1.00 86.81 87 THR A O 1
ATOM 663 N N . LEU A 1 88 ? -20.155 5.693 9.873 1.00 87.31 88 LEU A N 1
ATOM 664 C CA . LEU A 1 88 ? -19.264 4.531 9.828 1.00 87.31 88 LEU A CA 1
ATOM 665 C C . LEU A 1 88 ? -19.117 3.996 8.398 1.00 87.31 88 LEU A C 1
ATOM 667 O O . LEU A 1 88 ? -17.995 3.886 7.909 1.00 87.31 88 LEU A O 1
ATOM 671 N N . ASN A 1 89 ? -20.228 3.810 7.681 1.00 90.19 89 ASN A N 1
ATOM 672 C CA . ASN A 1 89 ? -20.211 3.347 6.292 1.00 90.19 89 ASN A CA 1
ATOM 673 C C . ASN A 1 89 ? -19.438 4.301 5.361 1.00 90.19 89 ASN A C 1
ATOM 675 O O . ASN A 1 89 ? -18.652 3.868 4.521 1.00 90.19 89 ASN A O 1
ATOM 679 N N . ASN A 1 90 ? -19.600 5.617 5.533 1.00 90.81 90 ASN A N 1
ATOM 680 C CA . ASN A 1 90 ? -18.842 6.602 4.757 1.00 90.81 90 ASN A CA 1
ATOM 681 C C . ASN A 1 90 ? -17.334 6.543 5.046 1.00 90.81 90 ASN A C 1
ATOM 683 O O . ASN A 1 90 ? -16.525 6.727 4.134 1.00 90.81 90 ASN A O 1
ATOM 687 N N . ARG A 1 91 ? -16.942 6.273 6.297 1.00 91.06 91 ARG A N 1
ATOM 688 C CA . ARG A 1 91 ? -15.533 6.094 6.681 1.00 91.06 91 ARG A CA 1
ATOM 689 C C . ARG A 1 91 ? -14.955 4.812 6.094 1.00 91.06 91 ARG A C 1
ATOM 691 O O . ARG A 1 91 ? -13.840 4.847 5.581 1.00 91.06 91 ARG A O 1
ATOM 698 N N . ASP A 1 92 ? -15.709 3.720 6.104 1.00 91.31 92 ASP A N 1
ATOM 699 C CA . ASP A 1 92 ? -15.278 2.453 5.508 1.00 91.31 92 ASP A CA 1
ATOM 700 C C . ASP A 1 92 ? -15.143 2.558 3.993 1.00 91.31 92 ASP A C 1
ATOM 702 O O . ASP A 1 92 ? -14.109 2.178 3.442 1.00 91.31 92 ASP A O 1
ATOM 706 N N . LYS A 1 93 ? -16.106 3.200 3.323 1.00 93.88 93 LYS A N 1
ATOM 707 C CA . LYS A 1 93 ? -15.988 3.527 1.899 1.00 93.88 93 LYS A CA 1
ATOM 708 C C . LYS A 1 93 ? -14.735 4.352 1.622 1.00 93.88 93 LYS A C 1
ATOM 710 O O . LYS A 1 93 ? -13.999 4.059 0.686 1.00 93.88 93 LYS A O 1
ATOM 715 N N . LYS A 1 94 ? -14.452 5.357 2.454 1.00 94.56 94 LYS A N 1
ATOM 716 C CA . LYS A 1 94 ? -13.249 6.176 2.303 1.00 94.56 94 LYS A CA 1
ATOM 717 C C . LYS A 1 94 ? -11.970 5.350 2.461 1.00 94.56 94 LYS A C 1
ATOM 719 O O . LYS A 1 94 ? -11.064 5.500 1.651 1.00 94.56 94 LYS A O 1
ATOM 724 N N . ARG A 1 95 ? -11.896 4.458 3.453 1.00 94.94 95 ARG A N 1
ATOM 725 C CA . ARG A 1 95 ? -10.755 3.540 3.633 1.00 94.94 95 ARG A CA 1
ATOM 726 C C . ARG A 1 95 ? -10.552 2.658 2.400 1.00 94.94 95 ARG A C 1
ATOM 728 O O . ARG A 1 95 ? -9.435 2.561 1.902 1.00 94.94 95 ARG A O 1
ATOM 735 N N . GLN A 1 96 ? -11.634 2.096 1.863 1.00 95.00 96 GLN A N 1
ATOM 736 C CA . GLN A 1 96 ? -11.599 1.278 0.649 1.00 95.00 96 GLN A CA 1
ATOM 737 C C . GLN A 1 96 ? -11.155 2.074 -0.586 1.00 95.00 96 GLN A C 1
ATOM 739 O O . GLN A 1 96 ? -10.378 1.552 -1.384 1.00 95.00 96 GLN A O 1
ATOM 744 N N . GLU A 1 97 ? -11.604 3.325 -0.743 1.00 95.81 97 GLU A N 1
ATOM 745 C CA . GLU A 1 97 ? -11.152 4.236 -1.809 1.00 95.81 97 GLU A CA 1
ATOM 746 C C . GLU A 1 97 ? -9.623 4.443 -1.723 1.00 95.81 97 GLU A C 1
ATOM 748 O O . GLU A 1 97 ? -8.920 4.275 -2.719 1.00 95.81 97 GLU A O 1
ATOM 753 N N . LEU A 1 98 ? -9.081 4.702 -0.524 1.00 97.38 98 LEU A N 1
ATOM 754 C CA . LEU A 1 98 ? -7.634 4.872 -0.306 1.00 97.38 98 LEU A CA 1
ATOM 755 C C . LEU A 1 98 ? -6.840 3.599 -0.633 1.00 97.38 98 LEU A C 1
ATOM 757 O O . LEU A 1 98 ? -5.862 3.654 -1.383 1.00 97.38 98 LEU A O 1
ATOM 761 N N . SER A 1 99 ? -7.281 2.447 -0.116 1.00 97.06 99 SER A N 1
ATOM 762 C CA . SER A 1 99 ? -6.680 1.146 -0.429 1.00 97.06 99 SER A CA 1
ATOM 763 C C . SER A 1 99 ? -6.718 0.857 -1.931 1.00 97.06 99 SER A C 1
ATOM 765 O O . SER A 1 99 ? -5.759 0.328 -2.493 1.00 97.06 99 SER A O 1
ATOM 767 N N . SER A 1 100 ? -7.820 1.197 -2.602 1.00 97.00 100 SER A N 1
ATOM 768 C CA . SER A 1 100 ? -8.007 0.924 -4.029 1.00 97.00 100 SER A CA 1
ATOM 769 C C . SER A 1 100 ? -7.084 1.765 -4.901 1.00 97.00 100 SER A C 1
ATOM 771 O O . SER A 1 100 ? -6.487 1.218 -5.828 1.00 97.00 100 SER A O 1
ATOM 773 N N . LEU A 1 101 ? -6.893 3.045 -4.572 1.00 97.62 101 LEU A N 1
ATOM 774 C CA . LEU A 1 101 ? -5.948 3.910 -5.277 1.00 97.62 101 LEU A CA 1
ATOM 775 C C . LEU A 1 101 ? -4.507 3.404 -5.128 1.00 97.62 101 LEU A C 1
ATOM 777 O O . LEU A 1 101 ? -3.790 3.268 -6.120 1.00 97.62 101 LEU A O 1
ATOM 781 N N . PHE A 1 102 ? -4.089 3.055 -3.907 1.00 97.75 102 PHE A N 1
ATOM 782 C CA . PHE A 1 102 ? -2.760 2.483 -3.671 1.00 97.75 102 PHE A CA 1
ATOM 783 C C . PHE A 1 102 ? -2.559 1.185 -4.467 1.00 97.75 102 PHE A C 1
ATOM 785 O O . PHE A 1 102 ? -1.568 1.025 -5.181 1.00 97.75 102 PHE A O 1
ATOM 792 N N . ARG A 1 103 ? -3.554 0.288 -4.425 1.00 97.06 103 ARG A N 1
ATOM 793 C CA . ARG A 1 103 ? -3.570 -0.961 -5.199 1.00 97.06 103 ARG A CA 1
ATOM 794 C C . ARG A 1 103 ? -3.458 -0.711 -6.697 1.00 97.06 103 ARG A C 1
ATOM 796 O O . ARG A 1 103 ? -2.741 -1.445 -7.374 1.00 97.06 103 ARG A O 1
ATOM 803 N N . LEU A 1 104 ? -4.181 0.284 -7.215 1.00 96.56 104 LEU A N 1
ATOM 804 C CA . LEU A 1 104 ? -4.158 0.643 -8.627 1.00 96.56 104 LEU A CA 1
ATOM 805 C C . LEU A 1 104 ? -2.740 1.011 -9.056 1.00 96.56 104 LEU A C 1
ATOM 807 O O . LEU A 1 104 ? -2.260 0.452 -10.035 1.00 96.56 104 LEU A O 1
ATOM 811 N N . VAL A 1 105 ? -2.058 1.877 -8.303 1.00 96.88 105 VAL A N 1
ATOM 812 C CA . VAL A 1 105 ? -0.683 2.296 -8.616 1.00 96.88 105 VAL A CA 1
ATOM 813 C C . VAL A 1 105 ? 0.258 1.095 -8.665 1.00 96.88 105 VAL A C 1
ATOM 815 O O . VAL A 1 105 ? 0.942 0.914 -9.668 1.00 96.88 105 VAL A O 1
ATOM 818 N N . ILE A 1 106 ? 0.247 0.235 -7.637 1.00 95.44 106 ILE A N 1
ATOM 819 C CA . ILE A 1 106 ? 1.119 -0.953 -7.593 1.00 95.44 106 ILE A CA 1
ATOM 820 C C . ILE A 1 106 ? 0.835 -1.874 -8.777 1.00 95.44 106 ILE A C 1
ATOM 822 O O . ILE A 1 106 ? 1.750 -2.280 -9.491 1.00 95.44 106 ILE A O 1
ATOM 826 N N . ARG A 1 107 ? -0.442 -2.202 -8.998 1.00 94.38 107 ARG A N 1
ATOM 827 C CA . ARG A 1 107 ? -0.856 -3.119 -10.062 1.00 94.38 107 ARG A CA 1
ATOM 828 C C . ARG A 1 107 ? -0.475 -2.587 -11.441 1.00 94.38 107 ARG A C 1
ATOM 830 O O . ARG A 1 107 ? -0.056 -3.369 -12.290 1.00 94.38 107 ARG A O 1
ATOM 837 N N . THR A 1 108 ? -0.654 -1.290 -11.673 1.00 94.12 108 THR A N 1
ATOM 838 C CA . THR A 1 108 ? -0.364 -0.673 -12.968 1.00 94.12 108 THR A CA 1
ATOM 839 C C . THR A 1 108 ? 1.141 -0.568 -13.198 1.00 94.12 108 THR A C 1
ATOM 841 O O . THR A 1 108 ? 1.605 -0.956 -14.268 1.00 94.12 108 THR A O 1
ATOM 844 N N . ALA A 1 109 ? 1.913 -0.147 -12.193 1.00 93.50 109 ALA A N 1
ATOM 845 C CA . ALA A 1 109 ? 3.368 -0.059 -12.297 1.00 93.50 109 ALA A CA 1
ATOM 846 C C . ALA A 1 109 ? 4.012 -1.432 -12.541 1.00 93.50 109 ALA A C 1
ATOM 848 O O . ALA A 1 109 ? 4.845 -1.576 -13.436 1.00 93.50 109 ALA A O 1
ATOM 849 N N . ASN A 1 110 ? 3.558 -2.457 -11.811 1.00 90.94 110 ASN A N 1
ATOM 850 C CA . ASN A 1 110 ? 4.124 -3.808 -11.867 1.00 90.94 110 ASN A CA 1
ATOM 851 C C . ASN A 1 110 ? 3.645 -4.640 -13.063 1.00 90.94 110 ASN A C 1
ATOM 853 O O . ASN A 1 110 ? 3.911 -5.842 -13.146 1.00 90.94 110 ASN A O 1
ATOM 857 N N . LYS A 1 111 ? 2.926 -4.028 -14.011 1.00 88.12 111 LYS A N 1
ATOM 858 C CA . LYS A 1 111 ? 2.529 -4.705 -15.242 1.00 88.12 111 LYS A CA 1
ATOM 859 C C . LYS A 1 111 ? 3.774 -4.974 -16.096 1.00 88.12 111 LYS A C 1
ATOM 861 O O . LYS A 1 111 ? 4.384 -4.053 -16.639 1.00 88.12 111 LYS A O 1
ATOM 866 N N . GLY A 1 112 ? 4.136 -6.250 -16.215 1.00 78.69 112 GLY A N 1
ATOM 867 C CA . GLY A 1 112 ? 5.244 -6.743 -17.042 1.00 78.69 112 GLY A CA 1
ATOM 868 C C . GLY A 1 112 ? 6.606 -6.787 -16.338 1.00 78.69 112 GLY A C 1
ATOM 869 O O . GLY A 1 112 ? 7.356 -7.732 -16.555 1.00 78.69 112 GLY A O 1
ATOM 870 N N . SER A 1 113 ? 6.915 -5.825 -15.467 1.00 82.81 113 SER A N 1
ATOM 871 C CA . SER A 1 113 ? 8.145 -5.802 -14.663 1.00 82.81 113 SER A CA 1
ATOM 872 C C . SER A 1 113 ? 7.961 -4.974 -13.390 1.00 82.81 113 SER A C 1
ATOM 874 O O . SER A 1 113 ? 7.041 -4.165 -13.308 1.00 82.81 113 SER A O 1
ATOM 876 N N . ALA A 1 114 ? 8.835 -5.162 -12.401 1.00 87.94 114 ALA A N 1
ATOM 877 C CA . ALA A 1 114 ? 8.949 -4.292 -11.239 1.00 87.94 114 ALA A CA 1
ATOM 878 C C . ALA A 1 114 ? 9.453 -2.911 -11.668 1.00 87.94 114 ALA A C 1
ATOM 880 O O . ALA A 1 114 ? 10.551 -2.791 -12.209 1.00 87.94 114 ALA A O 1
ATOM 881 N N . LYS A 1 115 ? 8.653 -1.871 -11.425 1.00 90.44 115 LYS A N 1
ATOM 882 C CA . LYS A 1 115 ? 9.012 -0.479 -11.767 1.00 90.44 115 LYS A CA 1
ATOM 883 C C . LYS A 1 115 ? 8.991 0.473 -10.575 1.00 90.44 115 LYS A C 1
ATOM 885 O O . LYS A 1 115 ? 9.340 1.638 -10.708 1.00 90.44 115 LYS A O 1
ATOM 890 N N . LEU A 1 116 ? 8.551 -0.015 -9.424 1.00 92.62 116 LEU A N 1
ATOM 891 C CA . LEU A 1 116 ? 8.561 0.728 -8.169 1.00 92.62 116 LEU A CA 1
ATOM 892 C C . LEU A 1 116 ? 9.789 0.346 -7.358 1.00 92.62 116 LEU A C 1
ATOM 894 O O . LEU A 1 116 ? 10.197 -0.809 -7.395 1.00 92.62 116 LEU A O 1
ATOM 898 N N . SER A 1 117 ? 10.317 1.271 -6.569 1.00 91.06 117 SER A N 1
ATOM 899 C CA . SER A 1 117 ? 11.309 0.944 -5.550 1.00 91.06 117 SER A CA 1
ATOM 900 C C . SER A 1 117 ? 10.723 -0.047 -4.539 1.00 91.06 117 SER A C 1
ATOM 902 O O . SER A 1 117 ? 9.698 0.241 -3.905 1.00 91.06 117 SER A O 1
ATOM 904 N N . TYR A 1 118 ? 11.390 -1.193 -4.337 1.00 90.62 118 TYR A N 1
ATOM 905 C CA . TYR A 1 118 ? 10.979 -2.138 -3.297 1.00 90.62 118 TYR A CA 1
ATOM 906 C C . TYR A 1 118 ? 11.001 -1.476 -1.919 1.00 90.62 118 TYR A C 1
ATOM 908 O O . TYR A 1 118 ? 10.077 -1.670 -1.134 1.00 90.62 118 TYR A O 1
ATOM 916 N N . GLN A 1 119 ? 12.026 -0.664 -1.638 1.00 89.44 119 GLN A N 1
ATOM 917 C CA . GLN A 1 119 ? 12.170 0.019 -0.354 1.00 89.44 119 GLN A CA 1
ATOM 918 C C . GLN A 1 119 ? 10.940 0.867 -0.031 1.00 89.44 119 GLN A C 1
ATOM 920 O O . GLN A 1 119 ? 10.355 0.712 1.036 1.00 89.44 119 GLN A O 1
ATOM 925 N N . LEU A 1 120 ? 10.507 1.699 -0.981 1.00 91.38 120 LEU A N 1
ATOM 926 C CA . LEU A 1 120 ? 9.345 2.567 -0.807 1.00 91.38 120 LEU A CA 1
ATOM 927 C C . LEU A 1 120 ? 8.054 1.763 -0.576 1.00 91.38 120 LEU A C 1
ATOM 929 O O . LEU A 1 120 ? 7.222 2.137 0.251 1.00 91.38 120 LEU A O 1
ATOM 933 N N . LEU A 1 121 ? 7.883 0.649 -1.295 1.00 92.62 121 LEU A N 1
ATOM 934 C CA . LEU A 1 121 ? 6.729 -0.234 -1.128 1.00 92.62 121 LEU A CA 1
ATOM 935 C C . LEU A 1 121 ? 6.731 -0.955 0.219 1.00 92.62 121 LEU A C 1
ATOM 937 O O . LEU A 1 121 ? 5.704 -0.982 0.898 1.00 92.62 121 LEU A O 1
ATOM 941 N N . ALA A 1 122 ? 7.868 -1.538 0.594 1.00 89.62 122 ALA A N 1
ATOM 942 C CA . ALA A 1 122 ? 8.024 -2.296 1.824 1.00 89.62 122 ALA A CA 1
ATOM 943 C C . ALA A 1 122 ? 7.844 -1.396 3.048 1.00 89.62 122 ALA A C 1
ATOM 945 O O . ALA A 1 122 ? 7.014 -1.708 3.894 1.00 89.62 122 ALA A O 1
ATOM 946 N N . GLU A 1 123 ? 8.512 -0.239 3.096 1.00 91.19 123 GLU A N 1
ATOM 947 C CA . GLU A 1 123 ? 8.352 0.742 4.179 1.00 91.19 123 GLU A CA 1
ATOM 948 C C . GLU A 1 123 ? 6.892 1.178 4.334 1.00 91.19 123 GLU A C 1
ATOM 950 O O . GLU A 1 123 ? 6.361 1.267 5.448 1.00 91.19 123 GLU A O 1
ATOM 955 N N . ARG A 1 124 ? 6.195 1.405 3.213 1.00 94.69 124 ARG A N 1
ATOM 956 C CA . ARG A 1 124 ? 4.783 1.774 3.271 1.00 94.69 124 ARG A CA 1
ATOM 957 C C . ARG A 1 124 ? 3.909 0.636 3.794 1.00 94.69 124 ARG A C 1
ATOM 959 O O . ARG A 1 124 ? 3.019 0.880 4.601 1.00 94.69 124 ARG A O 1
ATOM 966 N N . ILE A 1 125 ? 4.121 -0.594 3.343 1.00 93.75 125 ILE A N 1
ATOM 967 C CA . ILE A 1 125 ? 3.320 -1.732 3.804 1.00 93.75 125 ILE A CA 1
ATOM 968 C C . ILE A 1 125 ? 3.606 -2.031 5.278 1.00 93.75 125 ILE A C 1
ATOM 970 O O . ILE A 1 125 ? 2.668 -2.187 6.052 1.00 93.75 125 ILE A O 1
ATOM 974 N N . GLU A 1 126 ? 4.873 -2.046 5.687 1.00 91.94 126 GLU A N 1
ATOM 975 C CA . GLU A 1 126 ? 5.274 -2.275 7.075 1.00 91.94 126 GLU A CA 1
ATOM 976 C C . GLU A 1 126 ? 4.690 -1.211 8.011 1.00 91.94 126 GLU A C 1
ATOM 978 O O . GLU A 1 126 ? 4.085 -1.566 9.022 1.00 91.94 126 GLU A O 1
ATOM 983 N N . SER A 1 127 ? 4.781 0.078 7.660 1.00 94.62 127 SER A N 1
ATOM 984 C CA . SER A 1 127 ? 4.219 1.156 8.494 1.00 94.62 127 SER A CA 1
ATOM 985 C C . SER A 1 127 ? 2.714 0.997 8.740 1.00 94.62 127 SER A C 1
ATOM 987 O O . SER A 1 127 ? 2.259 1.192 9.866 1.00 94.62 127 SER A O 1
ATOM 989 N N . MET A 1 128 ? 1.961 0.553 7.731 1.00 95.31 128 MET A N 1
ATOM 990 C CA . MET A 1 128 ? 0.512 0.321 7.820 1.00 95.31 128 MET A CA 1
ATOM 991 C C . MET A 1 128 ? 0.129 -0.928 8.620 1.00 95.31 128 MET A C 1
ATOM 993 O O . MET A 1 128 ? -1.022 -1.071 9.026 1.00 95.31 128 MET A O 1
ATOM 997 N N . LEU A 1 129 ? 1.069 -1.856 8.812 1.00 95.12 129 LEU A N 1
ATOM 998 C CA . LEU A 1 129 ? 0.856 -3.092 9.565 1.00 95.12 129 LEU A CA 1
ATOM 999 C C . LEU A 1 129 ? 1.401 -3.023 10.999 1.00 95.12 129 LEU A C 1
ATOM 1001 O O . LEU A 1 129 ? 1.027 -3.851 11.828 1.00 95.12 129 LEU A O 1
ATOM 1005 N N . ILE A 1 130 ? 2.279 -2.062 11.298 1.00 93.56 130 ILE A N 1
ATOM 1006 C CA . ILE A 1 130 ? 2.853 -1.860 12.634 1.00 93.56 130 ILE A CA 1
ATOM 1007 C C . ILE A 1 130 ? 1.960 -0.962 13.497 1.00 93.56 130 ILE A C 1
ATOM 1009 O O . ILE A 1 130 ? 1.762 -1.262 14.676 1.00 93.56 130 ILE A O 1
ATOM 1013 N N . ASP A 1 131 ? 1.428 0.133 12.945 1.00 93.94 131 ASP A N 1
ATOM 1014 C CA . ASP A 1 131 ? 0.561 1.034 13.704 1.00 93.94 131 ASP A CA 1
ATOM 1015 C C . ASP A 1 131 ? -0.817 0.399 13.970 1.00 93.94 131 ASP A C 1
ATOM 1017 O O . ASP A 1 131 ? -1.430 -0.223 13.108 1.00 93.94 131 ASP A O 1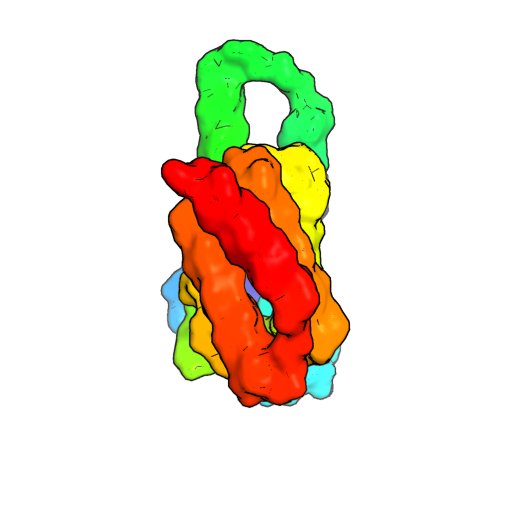
ATOM 1021 N N . THR A 1 132 ? -1.326 0.553 15.194 1.00 92.88 132 THR A N 1
ATOM 1022 C CA . THR A 1 132 ? -2.525 -0.174 15.648 1.00 92.88 132 THR A CA 1
ATOM 1023 C C . THR A 1 132 ? -3.791 0.290 14.928 1.00 92.88 132 THR A C 1
ATOM 1025 O O . THR A 1 132 ? -4.657 -0.528 14.603 1.00 92.88 132 THR A O 1
ATO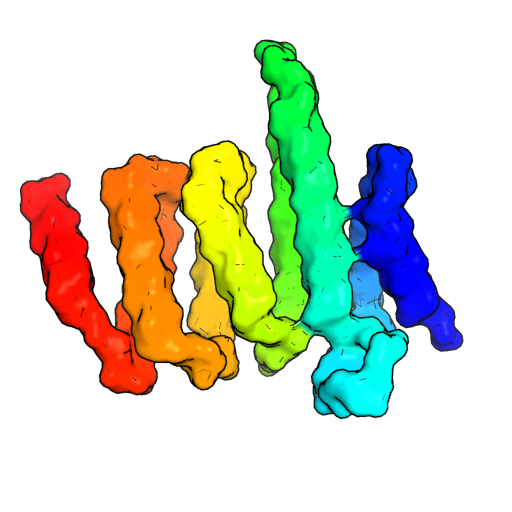M 1028 N N . TYR A 1 133 ? -3.916 1.594 14.667 1.00 93.19 133 TYR A N 1
ATOM 1029 C CA . TYR A 1 133 ? -5.089 2.146 13.991 1.00 93.19 133 TYR A CA 1
ATOM 1030 C C . TYR A 1 133 ? -5.128 1.718 12.524 1.00 93.19 133 TYR A C 1
ATOM 1032 O O . TYR A 1 133 ? -6.169 1.276 12.019 1.00 93.19 133 TYR A O 1
ATOM 1040 N N . THR A 1 134 ? -3.994 1.864 11.841 1.00 94.81 134 THR A N 1
ATOM 1041 C CA . THR A 1 134 ? -3.855 1.525 10.426 1.00 94.81 134 THR A CA 1
ATOM 1042 C C . THR A 1 134 ? -3.944 0.026 10.207 1.00 94.81 134 THR A C 1
ATOM 1044 O O . THR A 1 134 ? -4.682 -0.387 9.317 1.00 94.81 134 THR A O 1
ATOM 1047 N N . LEU A 1 135 ? -3.361 -0.793 11.084 1.00 95.25 135 LEU A N 1
ATOM 1048 C CA . LEU A 1 135 ? -3.517 -2.244 11.038 1.00 95.25 135 LEU A CA 1
ATOM 1049 C C . LEU A 1 135 ? -4.994 -2.645 11.126 1.00 95.25 135 LEU A C 1
ATOM 1051 O O . LEU A 1 135 ? -5.471 -3.424 10.303 1.00 95.25 135 LEU A O 1
ATOM 1055 N N . LYS A 1 136 ? -5.746 -2.067 12.071 1.00 93.00 136 LYS A N 1
ATOM 1056 C CA . LYS A 1 136 ? -7.185 -2.339 12.220 1.00 93.00 136 LYS A CA 1
ATOM 1057 C C . LYS A 1 136 ? -7.996 -1.898 10.997 1.00 93.00 136 LYS A C 1
ATOM 1059 O O . LYS A 1 136 ? -8.967 -2.555 10.639 1.00 93.00 136 LYS A O 1
ATOM 1064 N N . SER A 1 137 ? -7.630 -0.774 10.383 1.00 92.44 137 SER A N 1
ATOM 1065 C CA . SER A 1 137 ? -8.430 -0.143 9.322 1.00 92.44 137 SER A CA 1
ATOM 1066 C C . SER A 1 137 ? -8.056 -0.595 7.905 1.00 92.44 137 SER A C 1
ATOM 1068 O O . SER A 1 137 ? -8.905 -0.569 7.020 1.00 92.44 137 SER A O 1
ATOM 1070 N N . PHE A 1 138 ? -6.799 -0.981 7.680 1.00 95.56 138 PHE A N 1
ATOM 1071 C CA . PHE A 1 138 ? -6.210 -1.233 6.360 1.00 95.56 138 PHE A CA 1
ATOM 1072 C C . PHE A 1 138 ? -5.426 -2.553 6.288 1.00 95.56 138 PHE A C 1
ATOM 1074 O O . PHE A 1 138 ? -5.024 -2.964 5.199 1.00 95.56 138 PHE A O 1
ATOM 1081 N N . GLY A 1 139 ? -5.210 -3.246 7.411 1.00 94.88 139 GLY A N 1
ATOM 1082 C CA . GLY A 1 139 ? -4.311 -4.399 7.489 1.00 94.88 139 GLY A CA 1
ATOM 1083 C C . GLY A 1 139 ? -4.667 -5.544 6.545 1.00 94.88 139 GLY A C 1
ATOM 1084 O O . GLY A 1 139 ? -3.776 -6.115 5.913 1.00 94.88 139 GLY A O 1
ATOM 1085 N N . ALA A 1 140 ? -5.959 -5.841 6.379 1.00 93.94 140 ALA A N 1
ATOM 1086 C CA . ALA A 1 140 ? -6.427 -6.856 5.434 1.00 93.94 140 ALA A CA 1
ATOM 1087 C C . ALA A 1 140 ? -6.104 -6.485 3.976 1.00 93.94 140 ALA A C 1
ATOM 1089 O O . ALA A 1 140 ? -5.573 -7.305 3.222 1.00 93.94 140 ALA A O 1
ATOM 1090 N N . ASP A 1 141 ? -6.365 -5.235 3.592 1.00 95.12 141 ASP A N 1
ATOM 1091 C CA . ASP A 1 141 ? -6.093 -4.729 2.248 1.00 95.12 141 ASP A CA 1
ATOM 1092 C C . ASP A 1 141 ? -4.594 -4.730 1.939 1.00 95.12 141 ASP A C 1
ATOM 1094 O O . ASP A 1 141 ? -4.185 -5.229 0.888 1.00 95.12 141 ASP A O 1
ATOM 1098 N N . TYR A 1 142 ? -3.773 -4.214 2.855 1.00 96.31 142 TYR A N 1
ATOM 1099 C CA . TYR A 1 142 ? -2.325 -4.104 2.671 1.00 96.31 142 TYR A CA 1
ATOM 1100 C C . TYR A 1 142 ? -1.633 -5.469 2.687 1.00 96.31 142 TYR A C 1
ATOM 1102 O O . TYR A 1 142 ? -0.780 -5.723 1.837 1.00 96.31 142 TYR A O 1
ATOM 1110 N N . SER A 1 143 ? -2.058 -6.391 3.556 1.00 95.88 143 SER A N 1
ATOM 1111 C CA . SER A 1 143 ? -1.560 -7.774 3.547 1.00 95.88 143 SER A CA 1
ATOM 1112 C C . SER A 1 143 ? -1.913 -8.479 2.233 1.00 95.88 143 SER A C 1
ATOM 1114 O O . SER A 1 143 ? -1.061 -9.100 1.598 1.00 95.88 143 SER A O 1
ATOM 1116 N N . SER A 1 144 ? -3.153 -8.320 1.758 1.00 95.38 144 SER A N 1
ATOM 1117 C CA . SER A 1 144 ? -3.596 -8.867 0.469 1.00 95.38 144 SER A CA 1
ATOM 1118 C C . SER A 1 144 ? -2.803 -8.284 -0.705 1.00 95.38 144 SER A C 1
ATOM 1120 O O . SER A 1 144 ? -2.418 -9.018 -1.617 1.00 95.38 144 SER A O 1
ATOM 1122 N N . MET A 1 145 ? -2.509 -6.980 -0.686 1.00 94.75 145 MET A N 1
ATOM 1123 C CA . MET A 1 145 ? -1.687 -6.340 -1.714 1.00 94.75 145 MET A CA 1
ATOM 1124 C C . MET A 1 145 ? -0.242 -6.832 -1.695 1.00 94.75 145 MET A C 1
ATOM 1126 O O . MET A 1 145 ? 0.298 -7.137 -2.759 1.00 94.75 145 MET A O 1
ATOM 1130 N N . PHE A 1 146 ? 0.360 -6.963 -0.512 1.00 94.69 146 PHE A N 1
ATOM 1131 C CA . PHE A 1 146 ? 1.710 -7.497 -0.364 1.00 94.69 146 PHE A CA 1
ATOM 1132 C C . PHE A 1 146 ? 1.813 -8.907 -0.954 1.00 94.69 146 PHE A C 1
ATOM 1134 O O . PHE A 1 146 ? 2.676 -9.171 -1.793 1.00 94.69 146 PHE A O 1
ATOM 1141 N N . LEU A 1 147 ? 0.858 -9.776 -0.607 1.00 95.19 147 LEU A N 1
ATOM 1142 C CA . LEU A 1 147 ? 0.782 -11.149 -1.102 1.00 95.19 147 LEU A CA 1
ATOM 1143 C C . LEU A 1 147 ? 0.571 -11.240 -2.621 1.00 95.19 147 LEU A C 1
ATOM 1145 O O . LEU A 1 147 ? 1.102 -12.143 -3.261 1.00 95.19 147 LEU A O 1
ATOM 1149 N N . LYS A 1 148 ? -0.244 -10.355 -3.205 1.00 93.69 148 LYS A N 1
ATOM 1150 C CA . LYS A 1 148 ? -0.656 -10.464 -4.616 1.00 93.69 148 LYS A CA 1
ATOM 1151 C C . LYS A 1 148 ? 0.248 -9.717 -5.589 1.00 93.69 148 LYS A C 1
ATOM 1153 O O . LYS A 1 148 ? 0.359 -10.144 -6.734 1.00 93.69 148 LYS A O 1
ATOM 1158 N N . TYR A 1 149 ? 0.845 -8.604 -5.170 1.00 91.50 149 TYR A N 1
ATOM 1159 C CA . TYR A 1 149 ? 1.497 -7.668 -6.092 1.00 91.50 149 TYR A CA 1
ATOM 1160 C C . TYR A 1 149 ? 2.952 -7.351 -5.752 1.00 91.50 149 TYR A C 1
ATOM 1162 O O . TYR A 1 149 ? 3.638 -6.770 -6.592 1.00 91.50 149 TYR A O 1
ATOM 1170 N N . VAL A 1 150 ? 3.423 -7.717 -4.555 1.00 91.06 150 VAL A N 1
ATOM 1171 C CA . VAL A 1 150 ? 4.807 -7.463 -4.128 1.00 91.06 150 VAL A CA 1
ATOM 1172 C C . VAL A 1 150 ? 5.581 -8.772 -4.038 1.00 91.06 150 VAL A C 1
ATOM 1174 O O . VAL A 1 150 ? 6.497 -8.989 -4.824 1.00 91.06 150 VAL A O 1
ATOM 1177 N N . LEU A 1 151 ? 5.181 -9.693 -3.160 1.00 91.44 151 LEU A N 1
ATOM 1178 C CA . LEU A 1 151 ? 5.896 -10.959 -2.964 1.00 91.44 151 LEU A CA 1
ATOM 1179 C C . LEU A 1 151 ? 6.041 -11.824 -4.228 1.00 91.44 151 LEU A C 1
ATOM 1181 O O . LEU A 1 151 ? 7.092 -12.442 -4.376 1.00 91.44 151 LEU A O 1
ATOM 1185 N N . PRO A 1 152 ? 5.084 -11.875 -5.173 1.00 91.00 152 PRO A N 1
ATOM 1186 C CA . PRO A 1 152 ? 5.270 -12.662 -6.393 1.00 91.00 152 PRO A CA 1
ATOM 1187 C C . PRO A 1 152 ? 6.323 -12.088 -7.354 1.00 91.00 152 PRO A C 1
ATOM 1189 O O . PRO A 1 152 ? 6.794 -12.795 -8.247 1.00 91.00 152 PRO A O 1
ATOM 1192 N N . VAL A 1 153 ? 6.695 -10.814 -7.202 1.00 90.62 153 VAL A N 1
ATOM 1193 C CA . VAL A 1 153 ? 7.592 -10.111 -8.122 1.00 90.62 153 VAL A CA 1
ATOM 1194 C C . VAL A 1 153 ? 9.045 -10.393 -7.743 1.00 90.62 153 VAL A C 1
ATOM 1196 O O . VAL A 1 153 ? 9.614 -9.779 -6.845 1.00 90.62 153 VAL A O 1
ATOM 1199 N N . ARG A 1 154 ? 9.671 -11.332 -8.462 1.00 88.88 154 ARG A N 1
ATOM 1200 C CA . ARG A 1 154 ? 11.033 -11.820 -8.169 1.00 88.88 154 ARG A CA 1
ATOM 1201 C C . ARG A 1 154 ? 12.117 -10.748 -8.209 1.00 88.88 154 ARG A C 1
ATOM 1203 O O . ARG A 1 154 ? 13.088 -10.866 -7.475 1.00 88.88 154 ARG A O 1
ATOM 1210 N N . GLN A 1 155 ? 11.952 -9.709 -9.025 1.00 90.31 155 GLN A N 1
ATOM 1211 C CA . GLN A 1 155 ? 12.909 -8.599 -9.096 1.00 90.31 155 GLN A CA 1
ATOM 1212 C C . GLN A 1 155 ? 13.065 -7.900 -7.741 1.00 90.31 155 GLN A C 1
ATOM 1214 O O . GLN A 1 155 ? 14.186 -7.599 -7.349 1.00 90.31 155 GLN A O 1
ATOM 1219 N N . TYR A 1 156 ? 11.979 -7.766 -6.974 1.00 91.44 156 TYR A N 1
ATOM 1220 C CA . TYR A 1 156 ? 12.052 -7.187 -5.637 1.00 91.44 156 TYR A CA 1
ATOM 1221 C C . TYR A 1 156 ? 12.890 -7.999 -4.674 1.00 91.44 156 TYR A C 1
ATOM 1223 O O . TYR A 1 156 ? 13.527 -7.410 -3.815 1.00 91.44 156 TYR A O 1
ATOM 1231 N N . TRP A 1 157 ? 12.926 -9.326 -4.812 1.00 90.06 157 TRP A N 1
ATOM 1232 C CA . TRP A 1 157 ? 13.645 -10.196 -3.879 1.00 90.06 157 TRP A CA 1
ATOM 1233 C C . TRP A 1 157 ? 15.141 -9.899 -3.863 1.00 90.06 157 TRP A C 1
ATOM 1235 O O . TRP A 1 157 ? 15.766 -10.016 -2.815 1.00 90.06 157 TRP A O 1
ATOM 1245 N N . LEU A 1 158 ? 15.675 -9.461 -5.006 1.00 87.44 158 LEU A N 1
ATOM 1246 C CA . LEU A 1 158 ? 17.070 -9.061 -5.166 1.00 87.44 158 LEU A CA 1
ATOM 1247 C C . LEU A 1 158 ? 17.396 -7.754 -4.416 1.00 87.44 158 LEU A C 1
ATOM 1249 O O . LEU A 1 158 ? 18.557 -7.494 -4.122 1.00 87.44 158 LEU A O 1
ATOM 1253 N N . GLU A 1 159 ? 16.387 -6.943 -4.079 1.00 88.38 159 GLU A N 1
ATOM 1254 C CA . GLU A 1 159 ? 16.524 -5.699 -3.303 1.00 88.38 159 GLU A CA 1
ATOM 1255 C C . GLU A 1 159 ? 16.325 -5.910 -1.783 1.00 88.38 159 GLU A C 1
ATOM 1257 O O . GLU A 1 159 ? 16.513 -4.988 -0.973 1.00 88.38 159 GLU A O 1
ATOM 1262 N N . ILE A 1 160 ? 15.921 -7.117 -1.364 1.00 89.06 160 ILE A N 1
ATOM 1263 C CA . ILE A 1 160 ? 15.627 -7.436 0.037 1.00 89.06 160 ILE A CA 1
ATOM 1264 C C . ILE A 1 160 ? 16.893 -7.949 0.714 1.00 89.06 160 ILE A C 1
ATOM 1266 O O . ILE A 1 160 ? 17.370 -9.046 0.437 1.00 89.06 160 ILE A O 1
ATOM 1270 N N . SER A 1 161 ? 17.413 -7.169 1.660 1.00 88.38 161 SER A N 1
ATOM 1271 C CA . SER A 1 161 ? 18.550 -7.603 2.467 1.00 88.38 161 SER A CA 1
ATOM 1272 C C . SER A 1 161 ? 18.160 -8.739 3.429 1.00 88.38 161 SER A C 1
ATOM 1274 O O . SER A 1 161 ? 16.990 -8.856 3.817 1.00 88.38 161 SER A O 1
ATOM 1276 N N . PRO A 1 162 ? 19.134 -9.529 3.913 1.00 87.00 162 PRO A N 1
ATOM 1277 C CA . PRO A 1 162 ? 18.889 -10.584 4.901 1.00 87.00 162 PRO A CA 1
ATOM 1278 C C . PRO A 1 162 ? 18.143 -10.095 6.147 1.00 87.00 162 PRO A C 1
ATOM 1280 O O . PRO A 1 162 ? 17.262 -10.758 6.694 1.00 87.00 162 PRO A O 1
ATOM 1283 N N . GLU A 1 163 ? 18.481 -8.889 6.605 1.00 88.38 163 GLU A N 1
ATOM 1284 C CA . GLU A 1 163 ? 17.834 -8.263 7.752 1.00 88.38 163 GLU A CA 1
ATOM 1285 C C . GLU A 1 163 ? 16.358 -7.958 7.482 1.00 88.38 163 GLU A C 1
ATOM 1287 O O . GLU A 1 163 ? 15.515 -8.209 8.345 1.00 88.38 163 GLU A O 1
ATOM 1292 N N . LYS A 1 164 ? 16.026 -7.475 6.279 1.00 89.50 164 LYS A N 1
ATOM 1293 C CA . LYS A 1 164 ? 14.637 -7.209 5.886 1.00 89.50 164 LYS A CA 1
ATOM 1294 C C . LYS A 1 164 ? 13.828 -8.501 5.802 1.00 89.50 164 LYS A C 1
ATOM 1296 O O . LYS A 1 164 ? 12.716 -8.537 6.319 1.00 89.50 164 LYS A O 1
ATOM 1301 N N . TRP A 1 165 ? 14.394 -9.586 5.271 1.00 90.75 165 TRP A N 1
ATOM 1302 C CA . TRP A 1 165 ? 13.734 -10.899 5.287 1.00 90.75 165 TRP A CA 1
ATOM 1303 C C . TRP A 1 165 ? 13.383 -11.358 6.710 1.00 90.75 165 TRP A C 1
ATOM 1305 O O . TRP A 1 165 ? 12.259 -11.804 6.967 1.00 90.75 165 TRP A O 1
ATOM 1315 N N . ARG A 1 166 ? 14.306 -11.187 7.666 1.00 89.56 166 ARG A N 1
ATOM 1316 C CA . ARG A 1 166 ? 14.053 -11.495 9.085 1.00 89.56 166 ARG A CA 1
ATOM 1317 C C . ARG A 1 166 ? 12.976 -10.600 9.699 1.00 89.56 166 ARG A C 1
ATOM 1319 O O . ARG A 1 166 ? 12.125 -11.106 10.438 1.00 89.56 166 ARG A O 1
ATOM 1326 N N . LYS A 1 167 ? 12.987 -9.297 9.393 1.00 91.06 167 LYS A N 1
ATOM 1327 C CA . LYS A 1 167 ? 11.968 -8.339 9.858 1.00 91.06 167 LYS A CA 1
ATOM 1328 C C . LYS A 1 167 ? 10.580 -8.711 9.345 1.00 91.06 167 LYS A C 1
ATOM 1330 O O . LYS A 1 167 ? 9.671 -8.851 10.159 1.00 91.06 167 LYS A O 1
ATOM 1335 N N . LEU A 1 168 ? 10.441 -8.984 8.046 1.00 92.38 168 LEU A N 1
ATOM 1336 C CA . LEU A 1 168 ? 9.184 -9.436 7.442 1.00 92.38 168 LEU A CA 1
ATOM 1337 C C . LEU A 1 168 ? 8.681 -10.728 8.088 1.00 92.38 168 LEU A C 1
ATOM 1339 O O . LEU A 1 168 ? 7.528 -10.800 8.506 1.00 92.38 168 LEU A O 1
ATOM 1343 N N . THR A 1 169 ? 9.554 -11.730 8.232 1.00 92.12 169 THR A N 1
ATOM 1344 C CA . THR A 1 169 ? 9.199 -13.005 8.878 1.00 92.12 169 THR A CA 1
ATOM 1345 C C . THR A 1 169 ? 8.668 -12.764 10.291 1.00 92.12 169 THR A C 1
ATOM 1347 O O . THR A 1 169 ? 7.620 -13.275 10.676 1.00 92.12 169 THR A O 1
ATOM 1350 N N . THR A 1 170 ? 9.366 -11.934 11.068 1.00 92.75 170 THR A N 1
ATOM 1351 C CA . THR A 1 170 ? 8.982 -11.623 12.448 1.00 92.75 170 THR A CA 1
ATOM 1352 C C . THR A 1 170 ? 7.647 -10.885 12.516 1.00 92.75 170 THR A C 1
ATOM 1354 O O . THR A 1 170 ? 6.802 -11.260 13.333 1.00 92.75 170 THR A O 1
ATOM 1357 N N . LEU A 1 171 ? 7.448 -9.887 11.648 1.00 93.81 171 LEU A N 1
ATOM 1358 C CA . LEU A 1 171 ? 6.218 -9.106 11.547 1.00 93.81 171 LEU A CA 1
ATOM 1359 C C . LEU A 1 171 ? 5.019 -10.006 11.243 1.00 93.81 171 LEU A C 1
ATOM 1361 O O . LEU A 1 171 ? 4.052 -10.004 11.999 1.00 93.81 171 LEU A O 1
ATOM 1365 N N . PHE A 1 172 ? 5.084 -10.818 10.186 1.00 93.88 172 PHE A N 1
ATOM 1366 C CA . PHE A 1 172 ? 3.934 -11.622 9.772 1.00 93.88 172 PHE A CA 1
ATOM 1367 C C . PHE A 1 172 ? 3.637 -12.789 10.721 1.00 93.88 172 PHE A C 1
ATOM 1369 O O . PHE A 1 172 ? 2.465 -13.050 10.979 1.00 93.88 172 PHE A O 1
ATOM 1376 N N . CYS A 1 173 ? 4.648 -13.423 11.331 1.00 92.56 173 CYS A N 1
ATOM 1377 C CA . CYS A 1 173 ? 4.410 -14.389 12.413 1.00 92.56 173 CYS A CA 1
ATOM 1378 C C . CYS A 1 173 ? 3.712 -13.734 13.615 1.00 92.56 173 CYS A C 1
ATOM 1380 O O . CYS A 1 173 ? 2.801 -14.321 14.189 1.00 92.56 173 CYS A O 1
ATOM 1382 N N . LYS A 1 174 ? 4.106 -12.506 13.987 1.00 92.25 174 LYS A N 1
ATOM 1383 C CA . LYS A 1 174 ? 3.446 -11.760 15.070 1.00 92.25 174 LYS A CA 1
ATOM 1384 C C . LYS A 1 174 ? 1.993 -11.432 14.716 1.00 92.25 174 LYS A C 1
ATOM 1386 O O . LYS A 1 174 ? 1.110 -11.637 15.538 1.00 92.25 174 LYS A O 1
ATOM 1391 N N . LEU A 1 175 ? 1.734 -10.957 13.497 1.00 93.50 175 LEU A N 1
ATOM 1392 C CA . LEU A 1 175 ? 0.370 -10.671 13.041 1.00 93.50 175 LEU A CA 1
ATOM 1393 C C . LEU A 1 175 ? -0.514 -11.925 13.034 1.00 93.50 175 LEU A C 1
ATOM 1395 O O . LEU A 1 175 ? -1.701 -11.824 13.342 1.00 93.50 175 LEU A O 1
ATOM 1399 N N . TYR A 1 176 ? 0.062 -13.088 12.707 1.00 92.81 176 TYR A N 1
ATOM 1400 C CA . TYR A 1 176 ? -0.641 -14.372 12.732 1.00 92.81 176 TYR A CA 1
ATOM 1401 C C . TYR A 1 176 ? -1.020 -14.770 14.158 1.00 92.81 176 TYR A C 1
ATOM 1403 O O . TYR A 1 176 ? -2.181 -15.089 14.412 1.00 92.81 176 TYR A O 1
ATOM 1411 N N . ASP A 1 177 ? -0.066 -14.673 15.089 1.00 89.69 177 ASP A N 1
ATOM 1412 C CA . ASP A 1 177 ? -0.286 -14.938 16.514 1.00 89.69 177 ASP A CA 1
ATOM 1413 C C . ASP A 1 177 ? -1.384 -14.040 17.102 1.00 89.69 177 ASP A C 1
ATOM 1415 O O . ASP A 1 177 ? -2.200 -14.485 17.904 1.00 89.69 177 ASP A O 1
ATOM 1419 N N . GLU A 1 178 ? -1.421 -12.771 16.696 1.00 89.06 178 GLU A N 1
ATOM 1420 C CA . GLU A 1 178 ? -2.402 -11.801 17.187 1.00 89.06 178 GLU A CA 1
ATOM 1421 C C . GLU A 1 178 ? -3.783 -11.936 16.520 1.00 89.06 178 GLU A C 1
ATOM 1423 O O . GLU A 1 178 ? -4.724 -11.275 16.957 1.00 89.06 178 GLU A O 1
ATOM 1428 N N . SER A 1 179 ? -3.923 -12.757 15.469 1.00 86.25 179 SER A N 1
ATOM 1429 C CA . SER A 1 179 ? -5.178 -12.969 14.719 1.00 86.25 179 SER A CA 1
ATOM 1430 C C . SER A 1 179 ? -5.875 -11.670 14.275 1.00 86.25 179 SER A C 1
ATOM 1432 O O . SER A 1 179 ? -7.097 -11.601 14.167 1.00 86.25 179 SER A O 1
ATOM 1434 N N . LYS A 1 180 ? -5.097 -10.606 14.024 1.00 79.69 180 LYS A N 1
ATOM 1435 C CA . LYS A 1 180 ? -5.614 -9.266 13.673 1.00 79.69 180 LYS A CA 1
ATOM 1436 C C . LYS A 1 180 ? -5.982 -9.111 12.200 1.00 79.69 180 LYS A C 1
ATOM 1438 O O . LYS A 1 180 ? -6.677 -8.168 11.832 1.00 79.69 180 LYS A O 1
ATOM 1443 N N . VAL A 1 181 ? -5.478 -10.005 11.358 1.00 90.94 181 VAL A N 1
ATOM 1444 C CA . VAL A 1 181 ? -5.748 -10.077 9.919 1.00 90.94 181 VAL A CA 1
ATOM 1445 C C . VAL A 1 181 ? -6.109 -11.523 9.593 1.00 90.94 181 VAL A C 1
ATOM 1447 O O . VAL A 1 181 ? -5.765 -12.430 10.349 1.00 90.94 181 VAL A O 1
ATOM 1450 N N . ASP A 1 182 ? -6.798 -11.734 8.471 1.00 92.12 182 ASP A N 1
ATOM 1451 C CA . ASP A 1 182 ? -7.119 -13.060 7.949 1.00 92.12 182 ASP A CA 1
ATOM 1452 C C . ASP A 1 182 ? -5.901 -13.999 7.993 1.00 92.12 182 ASP A C 1
ATOM 1454 O O . ASP A 1 182 ? -4.890 -13.788 7.312 1.00 92.12 182 ASP A O 1
ATOM 1458 N N . GLN A 1 183 ? -6.004 -15.042 8.817 1.00 91.38 183 GLN A N 1
ATOM 1459 C CA . GLN A 1 183 ? -4.910 -15.978 9.061 1.00 91.38 183 GLN A CA 1
ATOM 1460 C C . GLN A 1 183 ? -4.522 -16.753 7.797 1.00 91.38 183 GLN A C 1
ATOM 1462 O O . GLN A 1 183 ? -3.352 -17.095 7.632 1.00 91.38 183 GLN A O 1
ATOM 1467 N N . GLY A 1 184 ? -5.456 -16.967 6.864 1.00 93.06 184 GLY A N 1
ATOM 1468 C CA . GLY A 1 184 ? -5.174 -17.594 5.574 1.00 93.06 184 GLY A CA 1
ATOM 1469 C C . GLY A 1 184 ? -4.247 -16.744 4.700 1.00 93.06 184 GLY A C 1
ATOM 1470 O O . GLY A 1 184 ? -3.276 -17.254 4.135 1.00 93.06 184 GLY A O 1
ATOM 1471 N N . ILE A 1 185 ? -4.493 -15.433 4.616 1.00 94.19 185 ILE A N 1
ATOM 1472 C CA . ILE A 1 185 ? -3.608 -14.477 3.935 1.00 94.19 185 ILE A CA 1
ATOM 1473 C C . ILE A 1 185 ? -2.239 -14.457 4.618 1.00 94.19 185 ILE A C 1
ATOM 1475 O O . ILE A 1 185 ? -1.218 -14.564 3.936 1.00 94.19 185 ILE A O 1
ATOM 1479 N N . LEU A 1 186 ? -2.208 -14.363 5.948 1.00 95.19 186 LEU A N 1
ATOM 1480 C CA . LEU A 1 186 ? -0.961 -14.308 6.710 1.00 95.19 186 LEU A CA 1
ATOM 1481 C C . LEU A 1 186 ? -0.123 -15.584 6.552 1.00 95.19 186 LEU A C 1
ATOM 1483 O O . LEU A 1 186 ? 1.073 -15.485 6.297 1.00 95.19 186 LEU A O 1
ATOM 1487 N N . ALA A 1 187 ? -0.731 -16.771 6.610 1.00 93.81 187 ALA A N 1
ATOM 1488 C CA . ALA A 1 187 ? -0.036 -18.041 6.396 1.00 93.81 187 ALA A CA 1
ATOM 1489 C C . ALA A 1 187 ? 0.617 -18.109 5.007 1.00 93.81 187 ALA A C 1
ATOM 1491 O O . ALA A 1 187 ? 1.772 -18.515 4.868 1.00 93.81 187 ALA A O 1
ATOM 1492 N N . ARG A 1 188 ? -0.090 -17.648 3.967 1.00 95.94 188 ARG A N 1
ATOM 1493 C CA . ARG A 1 188 ? 0.444 -17.592 2.597 1.00 95.94 188 ARG A CA 1
ATOM 1494 C C . ARG A 1 188 ? 1.591 -16.594 2.460 1.00 95.94 188 ARG A C 1
ATOM 1496 O O . ARG A 1 188 ? 2.549 -16.879 1.744 1.00 95.94 188 ARG A O 1
ATOM 1503 N N . ILE A 1 189 ? 1.504 -15.453 3.146 1.00 95.69 189 ILE A N 1
ATOM 1504 C CA . ILE A 1 189 ? 2.597 -14.477 3.216 1.00 95.69 189 ILE A CA 1
ATOM 1505 C C . ILE A 1 189 ? 3.811 -15.100 3.902 1.00 95.69 189 ILE A C 1
ATOM 1507 O O . ILE A 1 189 ? 4.893 -15.077 3.325 1.00 95.69 189 ILE A O 1
ATOM 1511 N N . ILE A 1 190 ? 3.636 -15.700 5.084 1.00 94.44 190 ILE A N 1
ATOM 1512 C CA . ILE A 1 190 ? 4.712 -16.360 5.837 1.00 94.44 190 ILE A CA 1
ATOM 1513 C C . ILE A 1 190 ? 5.396 -17.411 4.961 1.00 94.44 190 ILE A C 1
ATOM 1515 O O . ILE A 1 190 ? 6.617 -17.401 4.836 1.00 94.44 190 ILE A O 1
ATOM 1519 N N . HIS A 1 191 ? 4.620 -18.257 4.284 1.00 93.62 191 HIS A N 1
ATOM 1520 C CA . HIS A 1 191 ? 5.154 -19.249 3.357 1.00 93.62 191 HIS A CA 1
ATOM 1521 C C . HIS A 1 191 ? 6.000 -18.614 2.239 1.00 93.62 191 HIS A C 1
ATOM 1523 O O . HIS A 1 191 ? 7.130 -19.043 2.013 1.00 93.62 191 HIS A O 1
ATOM 1529 N N . GLN A 1 192 ? 5.497 -17.578 1.556 1.00 94.50 192 GLN A N 1
ATOM 1530 C CA . GLN A 1 192 ? 6.248 -16.912 0.483 1.00 94.50 192 GLN A CA 1
ATOM 1531 C C . GLN A 1 192 ? 7.491 -16.172 0.991 1.00 94.50 192 GLN A C 1
ATOM 1533 O O . GLN A 1 192 ? 8.518 -16.184 0.315 1.00 94.50 192 GLN A O 1
ATOM 1538 N N . VAL A 1 193 ? 7.428 -15.565 2.177 1.00 92.88 193 VAL A N 1
ATOM 1539 C CA . VAL A 1 193 ? 8.571 -14.896 2.814 1.00 92.88 193 VAL A CA 1
ATOM 1540 C C . VAL A 1 193 ? 9.656 -15.912 3.171 1.00 92.88 193 VAL A C 1
ATOM 1542 O O . VAL A 1 193 ? 10.823 -15.692 2.853 1.00 92.88 193 VAL A O 1
ATOM 1545 N N . ILE A 1 194 ? 9.282 -17.054 3.756 1.00 90.81 194 ILE A N 1
ATOM 1546 C CA . ILE A 1 194 ? 10.218 -18.145 4.059 1.00 90.81 194 ILE A CA 1
ATOM 1547 C C . ILE A 1 194 ? 10.833 -18.677 2.766 1.00 90.81 194 ILE A C 1
ATOM 1549 O O . ILE A 1 194 ? 12.055 -18.750 2.659 1.00 90.81 194 ILE A O 1
ATOM 1553 N N . GLN A 1 195 ? 10.007 -18.982 1.764 1.00 90.50 195 GLN A N 1
ATOM 1554 C CA . GLN A 1 195 ? 10.473 -19.449 0.461 1.00 90.50 195 GLN A CA 1
ATOM 1555 C C . GLN A 1 195 ? 11.461 -18.460 -0.173 1.00 90.50 195 GLN A C 1
ATOM 1557 O O . GLN A 1 195 ? 12.499 -18.877 -0.688 1.00 90.50 195 GLN A O 1
ATOM 1562 N N . GLY A 1 196 ? 11.158 -17.161 -0.116 1.00 87.88 196 GLY A N 1
ATOM 1563 C CA . GLY A 1 196 ? 12.036 -16.103 -0.605 1.00 87.88 196 GLY A CA 1
ATOM 1564 C C . GLY A 1 196 ? 13.364 -16.054 0.126 1.00 87.88 196 GLY A C 1
ATOM 1565 O O . GLY A 1 196 ? 14.409 -16.104 -0.519 1.00 87.88 196 GLY A O 1
ATOM 1566 N N . SER A 1 197 ? 13.327 -16.071 1.456 1.00 87.00 197 SER A N 1
ATOM 1567 C CA . SER A 1 197 ? 14.530 -16.071 2.288 1.00 87.00 197 SER A CA 1
ATOM 1568 C C . SER A 1 197 ? 15.426 -17.287 2.017 1.00 87.00 197 SER A C 1
ATOM 1570 O O . SER A 1 197 ? 16.628 -17.130 1.824 1.00 87.00 197 SER A O 1
ATOM 1572 N N . CYS A 1 198 ? 14.851 -18.487 1.878 1.00 85.94 198 CYS A N 1
ATOM 1573 C CA . CYS A 1 198 ? 15.599 -19.704 1.563 1.00 85.94 198 CYS A CA 1
ATOM 1574 C C . CYS A 1 198 ? 16.247 -19.637 0.175 1.00 85.94 198 CYS A C 1
ATOM 1576 O O . CYS A 1 198 ? 17.407 -20.009 0.022 1.00 85.94 198 CYS A O 1
ATOM 1578 N N . LEU A 1 199 ? 15.522 -19.142 -0.834 1.00 85.31 199 LEU A N 1
ATOM 1579 C CA . LEU A 1 199 ? 16.039 -19.026 -2.202 1.00 85.31 199 LEU A CA 1
ATOM 1580 C C . LEU A 1 199 ? 17.128 -17.957 -2.349 1.00 85.31 199 LEU A C 1
ATOM 1582 O O . LEU A 1 199 ? 17.912 -18.032 -3.289 1.00 85.31 199 LEU A O 1
ATOM 1586 N N . GLN A 1 200 ? 17.184 -16.982 -1.441 1.00 81.75 200 GLN A N 1
ATOM 1587 C CA . GLN A 1 200 ? 18.270 -16.001 -1.366 1.00 81.75 200 GLN A CA 1
ATOM 1588 C C . GLN A 1 200 ? 19.438 -16.469 -0.476 1.00 81.75 200 GLN A C 1
ATOM 1590 O O . GLN A 1 200 ? 20.409 -15.739 -0.330 1.00 81.75 200 GLN A O 1
ATOM 1595 N N . GLY A 1 201 ? 19.367 -17.675 0.108 1.00 75.62 201 GLY A N 1
ATOM 1596 C CA . GLY A 1 201 ? 20.402 -18.203 1.004 1.00 75.62 201 GLY A CA 1
ATOM 1597 C C . GLY A 1 201 ? 20.370 -17.623 2.422 1.00 75.62 201 GLY A C 1
ATOM 1598 O O . GLY A 1 201 ? 21.328 -17.785 3.167 1.00 75.62 201 GLY A O 1
ATOM 1599 N N . GLU A 1 202 ? 19.265 -16.988 2.818 1.00 75.31 202 GLU A N 1
ATOM 1600 C CA . GLU A 1 202 ? 19.133 -16.219 4.062 1.00 75.31 202 GLU A CA 1
ATOM 1601 C C . GLU A 1 202 ? 18.008 -16.745 4.973 1.00 75.31 202 GLU A C 1
ATOM 1603 O O . GLU A 1 202 ? 17.111 -15.990 5.368 1.00 75.31 202 GLU A O 1
ATOM 1608 N N . PRO A 1 203 ? 17.990 -18.048 5.316 1.00 74.94 203 PRO A N 1
ATOM 1609 C CA . PRO A 1 203 ? 16.916 -18.612 6.117 1.00 74.94 203 PRO A CA 1
ATOM 1610 C C . PRO A 1 203 ? 16.950 -18.077 7.556 1.00 74.94 203 PRO A C 1
ATOM 1612 O O . PRO A 1 203 ? 18.01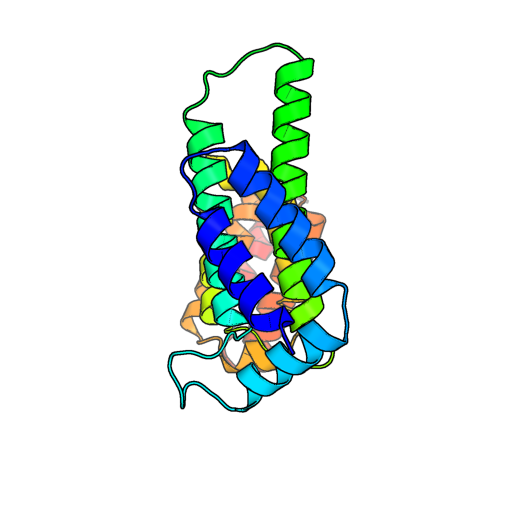0 -17.840 8.138 1.00 74.94 203 PRO A O 1
ATOM 1615 N N . TYR A 1 204 ? 15.775 -17.979 8.188 1.00 81.19 204 TYR A N 1
ATOM 1616 C CA . TYR A 1 204 ? 15.651 -17.644 9.613 1.00 81.19 204 TYR A CA 1
ATOM 1617 C C . TYR A 1 204 ? 15.070 -18.809 10.436 1.00 81.19 204 TYR A C 1
ATOM 1619 O O . TYR A 1 204 ? 13.987 -18.695 11.021 1.00 81.19 204 TYR A O 1
ATOM 1627 N N . PRO A 1 205 ? 15.781 -19.955 10.497 1.00 82.50 205 PRO A N 1
ATOM 1628 C CA . PRO A 1 205 ? 15.218 -21.230 10.936 1.00 82.50 205 PRO A CA 1
ATOM 1629 C C . PRO A 1 205 ? 14.686 -21.175 12.367 1.00 82.50 205 PRO A C 1
ATOM 1631 O O . PRO A 1 205 ? 13.593 -21.659 12.623 1.00 82.50 205 PRO A O 1
ATOM 1634 N N . ARG A 1 206 ? 15.399 -20.526 13.299 1.00 83.94 206 ARG A N 1
ATOM 1635 C CA . ARG A 1 206 ? 14.985 -20.462 14.713 1.00 83.94 206 ARG A CA 1
ATOM 1636 C C . ARG A 1 206 ? 13.583 -19.879 14.896 1.00 83.94 206 ARG A C 1
ATOM 1638 O O . ARG A 1 206 ? 12.783 -20.442 15.636 1.00 83.94 206 ARG A O 1
ATOM 1645 N N . ARG A 1 207 ? 13.274 -18.765 14.226 1.00 85.19 207 ARG A N 1
ATOM 1646 C CA . ARG A 1 207 ? 11.955 -18.124 14.332 1.00 85.19 207 ARG A CA 1
ATOM 1647 C C . ARG A 1 207 ? 10.886 -18.923 13.609 1.00 85.19 207 ARG A C 1
ATOM 1649 O O . ARG A 1 207 ? 9.788 -19.036 14.134 1.00 85.19 207 ARG A O 1
ATOM 1656 N N . VAL A 1 208 ? 11.216 -19.469 12.441 1.00 82.94 208 VAL A N 1
ATOM 1657 C CA . VAL A 1 208 ? 10.303 -20.295 11.646 1.00 82.94 208 VAL A CA 1
ATOM 1658 C C . VAL A 1 208 ? 9.903 -21.552 12.416 1.00 82.94 208 VAL A C 1
ATOM 1660 O O . VAL A 1 208 ? 8.716 -21.804 12.582 1.00 82.94 208 VAL A O 1
ATOM 1663 N N . PHE A 1 209 ? 10.872 -22.294 12.955 1.00 86.81 209 PHE A N 1
ATOM 1664 C CA . PHE A 1 209 ? 10.599 -23.475 13.770 1.00 86.81 209 PHE A CA 1
ATOM 1665 C C . PHE A 1 209 ? 9.823 -23.114 15.034 1.00 86.81 209 PHE A C 1
ATOM 1667 O O . PHE A 1 209 ? 8.804 -23.733 15.293 1.00 86.81 209 PHE A O 1
ATOM 1674 N N . SER A 1 210 ? 10.223 -22.064 15.760 1.00 87.00 210 SER A N 1
ATOM 1675 C CA . SER A 1 210 ? 9.477 -21.602 16.941 1.00 87.00 210 SER A CA 1
ATOM 1676 C C . SER A 1 210 ? 8.023 -21.244 16.618 1.00 87.00 210 SER A C 1
ATOM 1678 O O . SER A 1 210 ? 7.128 -21.592 17.385 1.00 87.00 210 SER A O 1
ATOM 1680 N N . PHE A 1 211 ? 7.780 -20.576 15.487 1.00 87.44 211 PHE A N 1
ATOM 1681 C CA . PHE A 1 211 ? 6.434 -20.260 15.020 1.00 87.44 211 PHE A CA 1
ATOM 1682 C C . PHE A 1 211 ? 5.637 -21.534 14.724 1.00 87.44 211 PHE A C 1
ATOM 1684 O O . PHE A 1 211 ? 4.549 -21.703 15.265 1.00 87.44 211 PHE A O 1
ATOM 1691 N N . PHE A 1 212 ? 6.180 -22.451 13.920 1.00 86.69 212 PHE A N 1
ATOM 1692 C CA . PHE A 1 212 ? 5.473 -23.681 13.566 1.00 86.69 212 PHE A CA 1
ATOM 1693 C C . PHE A 1 212 ? 5.237 -24.597 14.766 1.00 86.69 212 PHE A C 1
ATOM 1695 O O . PHE A 1 212 ? 4.144 -25.137 14.874 1.00 86.69 212 PHE A O 1
ATOM 1702 N N . THR A 1 213 ? 6.198 -24.740 15.684 1.00 86.62 213 THR A N 1
ATOM 1703 C CA . THR A 1 213 ? 6.011 -25.488 16.937 1.00 86.62 213 THR A CA 1
ATOM 1704 C C . THR A 1 213 ? 4.821 -24.935 17.712 1.00 86.62 213 THR A C 1
ATOM 1706 O O . THR A 1 213 ? 3.893 -25.679 18.002 1.00 86.62 213 THR A O 1
ATOM 1709 N N . LYS A 1 214 ? 4.783 -23.615 17.933 1.00 86.94 214 LYS A N 1
ATOM 1710 C CA . LYS A 1 214 ? 3.672 -22.962 18.629 1.00 86.94 214 LYS A CA 1
ATOM 1711 C C . LYS A 1 214 ? 2.338 -23.153 17.906 1.00 86.94 214 LYS A C 1
ATOM 1713 O O . LYS A 1 214 ? 1.325 -23.382 18.553 1.00 86.94 214 LYS A O 1
ATOM 1718 N N . VAL A 1 215 ? 2.302 -23.023 16.579 1.00 83.69 215 VAL A N 1
ATOM 1719 C CA . VAL A 1 215 ? 1.057 -23.208 15.817 1.00 83.69 215 VAL A CA 1
ATOM 1720 C C . VAL A 1 215 ? 0.578 -24.655 15.906 1.00 83.69 215 VAL A C 1
ATOM 1722 O O . VAL A 1 215 ? -0.603 -24.867 16.139 1.00 83.69 215 VAL A O 1
ATOM 1725 N N . MET A 1 216 ? 1.476 -25.635 15.773 1.00 84.94 216 MET A N 1
ATOM 1726 C CA . MET A 1 216 ? 1.131 -27.060 15.822 1.00 84.94 216 MET A CA 1
ATOM 1727 C C . MET A 1 216 ? 0.725 -27.541 17.218 1.00 84.94 216 MET A C 1
ATOM 1729 O O . MET A 1 216 ? -0.116 -28.420 17.313 1.00 84.94 216 MET A O 1
ATOM 1733 N N . GLU A 1 217 ? 1.270 -26.965 18.291 1.00 82.50 217 GLU A N 1
ATOM 1734 C CA . GLU A 1 217 ? 0.845 -27.256 19.673 1.00 82.50 217 GLU A CA 1
ATOM 1735 C C . GLU A 1 217 ? -0.588 -26.789 19.980 1.00 82.50 217 GLU A C 1
ATOM 1737 O O . GLU A 1 217 ? -1.182 -27.238 20.956 1.00 82.50 217 GLU A O 1
ATOM 1742 N N . ASN A 1 218 ? -1.134 -25.879 19.169 1.00 70.81 218 ASN A N 1
ATOM 1743 C CA . ASN A 1 218 ? -2.474 -25.312 19.335 1.00 70.81 218 ASN A CA 1
ATOM 1744 C C . ASN A 1 218 ? -3.499 -25.867 18.317 1.00 70.81 218 ASN A C 1
ATOM 1746 O O . ASN A 1 218 ? -4.572 -25.277 18.169 1.00 70.81 218 ASN A O 1
ATOM 1750 N N . ILE A 1 219 ? -3.163 -26.953 17.605 1.00 63.16 219 ILE A N 1
ATOM 1751 C CA . ILE A 1 219 ? -4.058 -27.723 16.717 1.00 63.16 219 ILE A CA 1
ATOM 1752 C C . ILE A 1 219 ? -4.500 -28.988 17.449 1.00 63.16 219 ILE A C 1
ATOM 1754 O O . ILE A 1 219 ? -5.717 -29.277 17.410 1.00 63.16 219 ILE A O 1
#

Secondary structure (DSSP, 8-state):
--HHHHHHHHHHHTT-S-HHHHHHHHHHHHHHHT-HHHHHHHHHHHHT-SSSTT---HHHHHHHHHHHHHHHHHHHHHS-----HHHHHHHHHHHHHHHHHHHHHHHHHTSSS--S-HHHHHHHHHHHHHSHHHHHHHHHHHHHHIIIIITT-HHHHTT--HHHHHHHHHHHHHHHHTT-S-HHHHHHHHHHHHHHHHHTT---HHHHHHHHHHHHHT-

Sequence (219 aa):
MDYLHDVCSCLNAMDSSKVTERKKSATQLEQLLGRMSVTDVIDSNTARGTSGSRLVTWDVVLKGVIRYIDTEITALQSAKESQSATTLNNRDKKRQELSSLFRLVIRTANKGSAKLSYQLLAERIESMLIDTYTLKSFGADYSSMFLKYVLPVRQYWLEISPEKWRKLTTLFCKLYDESKVDQGILARIIHQVIQGSCLQGEPYPRRVFSFFTKVMENI

Organism: NCBI:txid100452